Protein AF-A0A2V7CGG5-F1 (afdb_monomer_lite)

Structure (mmCIF, N/CA/C/O backbone):
data_AF-A0A2V7CGG5-F1
#
_entry.id   AF-A0A2V7CGG5-F1
#
loop_
_atom_site.group_PDB
_atom_site.id
_atom_site.type_symbol
_atom_site.label_atom_id
_atom_site.label_alt_id
_atom_site.label_comp_id
_atom_site.label_asym_id
_atom_site.label_entity_id
_atom_site.label_seq_id
_atom_site.pdbx_PDB_ins_code
_atom_site.Cartn_x
_atom_site.Cartn_y
_atom_site.Cartn_z
_atom_site.occupancy
_atom_site.B_iso_or_equiv
_atom_site.auth_seq_id
_atom_site.auth_comp_id
_atom_site.auth_asym_id
_atom_site.auth_atom_id
_atom_site.pdbx_PDB_model_num
ATOM 1 N N . MET A 1 1 ? 24.522 -9.410 -20.144 1.00 70.56 1 MET A N 1
ATOM 2 C CA . MET A 1 1 ? 23.413 -8.502 -19.771 1.00 70.56 1 MET A CA 1
ATOM 3 C C . MET A 1 1 ? 23.628 -7.159 -20.451 1.00 70.56 1 MET A C 1
ATOM 5 O O . MET A 1 1 ? 24.770 -6.731 -20.557 1.00 70.56 1 MET A O 1
ATOM 9 N N . ILE A 1 2 ? 22.557 -6.526 -20.934 1.00 77.50 2 ILE A N 1
ATOM 10 C CA . ILE A 1 2 ? 22.602 -5.184 -21.532 1.00 77.50 2 ILE A CA 1
ATOM 11 C C . ILE A 1 2 ? 21.934 -4.221 -20.550 1.00 77.50 2 ILE A C 1
ATOM 13 O O . ILE A 1 2 ? 20.837 -4.507 -20.074 1.00 77.50 2 ILE A O 1
ATOM 17 N N . GLY A 1 3 ? 22.589 -3.108 -20.237 1.00 77.69 3 GLY A N 1
ATOM 18 C CA . GLY A 1 3 ? 22.060 -2.072 -19.349 1.00 77.69 3 GLY A CA 1
ATOM 19 C C . GLY A 1 3 ? 22.474 -0.680 -19.811 1.00 77.69 3 GLY A C 1
ATOM 20 O O . GLY A 1 3 ? 23.261 -0.542 -20.746 1.00 77.69 3 GLY A O 1
ATOM 21 N N . THR A 1 4 ? 21.957 0.365 -19.166 1.00 78.69 4 THR A N 1
ATOM 22 C CA . THR A 1 4 ? 22.421 1.740 -19.405 1.00 78.69 4 THR A CA 1
ATOM 23 C C . THR A 1 4 ? 23.330 2.215 -18.283 1.00 78.69 4 THR A C 1
ATOM 25 O O . THR A 1 4 ? 23.209 1.745 -17.151 1.00 78.69 4 THR A O 1
ATOM 28 N N . THR A 1 5 ? 24.251 3.135 -18.581 1.00 76.81 5 THR A N 1
ATOM 29 C CA . THR A 1 5 ? 25.283 3.596 -17.628 1.00 76.81 5 THR A CA 1
ATOM 30 C C . THR A 1 5 ? 24.715 4.068 -16.287 1.00 76.81 5 THR A C 1
ATOM 32 O O . THR A 1 5 ? 25.314 3.809 -15.249 1.00 76.81 5 THR A O 1
ATOM 35 N N . VAL A 1 6 ? 23.523 4.670 -16.286 1.00 75.88 6 VAL A N 1
ATOM 36 C CA . VAL A 1 6 ? 22.827 5.133 -15.071 1.00 75.88 6 VAL A CA 1
ATOM 37 C C . VAL A 1 6 ? 22.435 3.984 -14.137 1.00 75.88 6 VAL A C 1
ATOM 39 O O . VAL A 1 6 ? 22.479 4.140 -12.921 1.00 75.88 6 VAL A O 1
ATOM 42 N N . PHE A 1 7 ? 22.090 2.814 -14.677 1.00 75.19 7 PHE A N 1
ATOM 43 C CA . PHE A 1 7 ? 21.602 1.675 -13.892 1.00 75.19 7 PHE A CA 1
ATOM 44 C C . PHE A 1 7 ? 22.654 0.580 -13.692 1.00 75.19 7 PHE A C 1
ATOM 46 O O . PHE A 1 7 ? 22.322 -0.515 -13.243 1.00 75.19 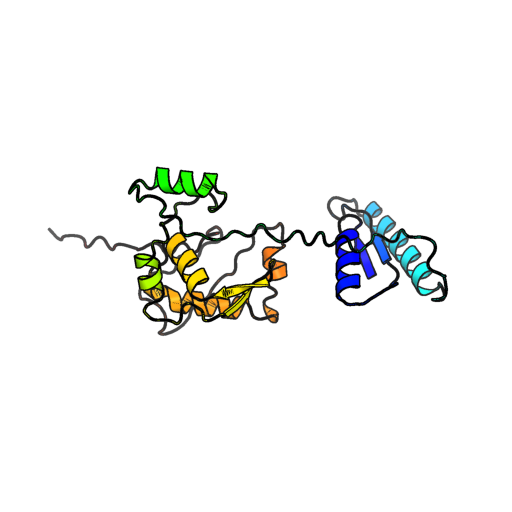7 PHE A O 1
ATOM 53 N N . GLN A 1 8 ? 23.928 0.854 -13.992 1.00 78.75 8 GLN A N 1
ATOM 54 C CA . GLN A 1 8 ? 24.998 -0.139 -13.880 1.00 78.75 8 GLN A CA 1
ATOM 55 C C . GLN A 1 8 ? 25.134 -0.704 -12.460 1.00 78.75 8 GLN A C 1
ATOM 57 O O . GLN A 1 8 ? 25.236 -1.916 -12.291 1.00 78.75 8 GLN A O 1
ATOM 62 N N . GLY A 1 9 ? 25.111 0.161 -11.440 1.00 72.56 9 GLY A N 1
ATOM 63 C CA . GLY A 1 9 ? 25.235 -0.265 -10.042 1.00 72.56 9 GLY A CA 1
ATOM 64 C C . GLY A 1 9 ? 24.094 -1.190 -9.614 1.00 72.56 9 GLY A C 1
ATOM 65 O O . GLY A 1 9 ? 24.338 -2.234 -9.014 1.00 72.56 9 GLY A O 1
ATOM 66 N N . LEU A 1 10 ? 22.860 -0.854 -10.006 1.00 75.19 10 LEU A N 1
ATOM 67 C CA . LEU A 1 10 ? 21.681 -1.679 -9.741 1.00 75.19 10 LEU A CA 1
ATOM 68 C C . LEU A 1 10 ? 21.770 -3.025 -10.471 1.00 75.19 10 LEU A C 1
ATOM 70 O O . LEU A 1 10 ? 21.563 -4.066 -9.861 1.00 75.19 10 LEU A O 1
ATOM 74 N N . ALA A 1 11 ? 22.149 -3.011 -11.751 1.00 71.94 11 ALA A N 1
ATOM 75 C CA . ALA A 1 11 ? 22.325 -4.214 -12.558 1.00 71.94 11 ALA A CA 1
ATOM 76 C C . ALA A 1 11 ? 23.333 -5.197 -11.940 1.00 71.94 11 ALA A C 1
ATOM 78 O O . ALA A 1 11 ? 23.056 -6.391 -11.853 1.00 71.94 11 ALA A O 1
ATOM 79 N N . VAL A 1 12 ? 24.485 -4.699 -11.478 1.00 75.75 12 VAL A N 1
ATOM 80 C CA . VAL A 1 12 ? 25.503 -5.524 -10.807 1.00 75.75 12 VAL A CA 1
ATOM 81 C C . VAL A 1 12 ? 24.982 -6.062 -9.472 1.00 75.75 12 VAL A C 1
ATOM 83 O O . VAL A 1 12 ? 25.200 -7.234 -9.165 1.00 75.75 12 VAL A O 1
ATOM 86 N N . SER A 1 13 ? 24.266 -5.241 -8.698 1.00 74.94 13 SER A N 1
ATOM 87 C CA . SER A 1 13 ? 23.707 -5.662 -7.408 1.00 74.94 13 SER A CA 1
ATOM 88 C C . SER A 1 13 ? 22.636 -6.746 -7.559 1.00 74.94 13 SER A C 1
ATOM 90 O O . SER A 1 13 ? 22.641 -7.710 -6.795 1.00 74.94 13 SER A O 1
ATOM 92 N N . GLU A 1 14 ? 21.743 -6.618 -8.543 1.00 73.94 14 GLU A N 1
ATOM 93 C CA . GLU A 1 14 ? 20.696 -7.607 -8.839 1.00 73.94 14 GLU A CA 1
ATOM 94 C C . GLU A 1 14 ? 21.295 -8.934 -9.318 1.00 73.94 14 GLU A C 1
ATOM 96 O O . GLU A 1 14 ? 20.927 -10.000 -8.827 1.00 73.94 14 GLU A O 1
ATOM 101 N N . LEU A 1 15 ? 22.286 -8.890 -10.218 1.00 74.06 15 LEU A N 1
ATOM 102 C CA . LEU A 1 15 ? 23.002 -10.096 -10.649 1.00 74.06 15 LEU A CA 1
ATOM 103 C C . LEU A 1 15 ? 23.670 -10.812 -9.466 1.00 74.06 15 LEU A C 1
ATOM 105 O O . LEU A 1 15 ? 23.582 -12.037 -9.365 1.00 74.06 15 LEU A O 1
ATOM 109 N N . GLY A 1 16 ? 24.275 -10.053 -8.546 1.00 73.88 16 GLY A N 1
ATOM 110 C CA . GLY A 1 16 ? 24.841 -10.590 -7.309 1.00 73.88 16 GLY A CA 1
ATOM 111 C C . GLY A 1 16 ? 23.791 -11.245 -6.407 1.00 73.88 16 GLY A C 1
ATOM 112 O O . GLY A 1 16 ? 24.021 -12.347 -5.911 1.00 73.88 16 GLY A O 1
ATOM 113 N N . ALA A 1 17 ? 22.621 -10.620 -6.242 1.00 68.50 17 ALA A N 1
ATOM 114 C CA . ALA A 1 17 ? 21.514 -11.171 -5.456 1.00 68.50 17 ALA A CA 1
ATOM 115 C C . ALA A 1 17 ? 20.943 -12.470 -6.057 1.00 68.50 17 ALA A C 1
ATOM 117 O O . ALA A 1 17 ? 20.540 -13.367 -5.318 1.00 68.50 17 ALA A O 1
ATOM 118 N N . LEU A 1 18 ? 20.965 -12.598 -7.387 1.00 74.69 18 LEU A N 1
ATOM 119 C CA . LEU A 1 18 ? 20.546 -13.800 -8.116 1.00 74.69 18 LEU A CA 1
ATOM 120 C C . LEU A 1 18 ? 21.648 -14.872 -8.226 1.00 74.69 18 LEU A C 1
ATOM 122 O O . LEU A 1 18 ? 21.430 -15.910 -8.851 1.00 74.69 18 LEU A O 1
ATOM 126 N N . GLY A 1 19 ? 22.831 -14.641 -7.646 1.00 73.44 19 GLY A N 1
ATOM 127 C CA . GLY A 1 19 ? 23.965 -15.571 -7.703 1.00 73.44 19 GLY A CA 1
ATOM 128 C C . GLY A 1 19 ? 24.630 -15.674 -9.082 1.00 73.44 19 GLY A C 1
ATOM 129 O O . GLY A 1 19 ? 25.418 -16.590 -9.319 1.00 73.44 19 GLY A O 1
ATOM 130 N N . ILE A 1 20 ? 24.336 -14.749 -9.999 1.00 74.31 20 ILE A N 1
ATOM 131 C CA . ILE A 1 20 ? 24.913 -14.707 -11.344 1.00 74.31 20 ILE A CA 1
ATOM 132 C C . ILE A 1 20 ? 26.212 -13.898 -11.284 1.00 74.31 20 ILE A C 1
ATOM 134 O O . ILE A 1 20 ? 26.207 -12.669 -11.311 1.00 74.31 20 ILE A O 1
ATOM 138 N N . ILE A 1 21 ? 27.347 -14.595 -11.219 1.00 68.81 21 ILE A N 1
ATOM 139 C CA . ILE A 1 21 ? 28.677 -13.980 -11.131 1.00 68.81 21 ILE A CA 1
ATOM 140 C C . ILE A 1 21 ? 29.375 -14.070 -12.492 1.00 68.81 21 ILE A C 1
ATOM 142 O O . ILE A 1 21 ? 29.432 -15.135 -13.101 1.00 68.81 21 ILE A O 1
ATOM 146 N N . GLY A 1 22 ? 29.930 -12.951 -12.968 1.00 68.50 22 GLY A N 1
ATOM 147 C CA . GLY A 1 22 ? 30.809 -12.929 -14.145 1.00 68.50 22 GLY A CA 1
ATOM 148 C C . GLY A 1 22 ? 30.109 -12.891 -15.508 1.00 68.50 22 GLY A C 1
ATOM 149 O O . GLY A 1 22 ? 30.768 -13.069 -16.530 1.00 68.50 22 GLY A O 1
ATOM 150 N N . LEU A 1 23 ? 28.797 -12.637 -15.557 1.00 74.94 23 LEU A N 1
ATOM 151 C CA . LEU A 1 23 ? 28.094 -12.428 -16.824 1.00 74.94 23 LEU A CA 1
ATOM 152 C C . LEU A 1 23 ? 28.623 -11.152 -17.517 1.00 74.94 23 LEU A C 1
ATOM 154 O O . LEU A 1 23 ? 28.576 -10.085 -16.902 1.00 74.94 23 LEU A O 1
ATOM 158 N N . PRO A 1 24 ? 29.062 -11.208 -18.791 1.00 76.06 24 PRO A N 1
ATOM 159 C CA . PRO A 1 24 ? 29.511 -10.019 -19.511 1.00 76.06 24 PRO A CA 1
ATOM 160 C C . PRO A 1 24 ? 28.434 -8.924 -19.552 1.00 76.06 24 PRO A C 1
ATOM 162 O O . PRO A 1 24 ? 27.266 -9.187 -19.876 1.00 76.06 24 PRO A O 1
ATOM 165 N N . LEU A 1 25 ? 28.831 -7.693 -19.228 1.00 75.88 25 LEU A N 1
ATOM 166 C CA . LEU A 1 25 ? 27.969 -6.511 -19.197 1.00 75.88 25 LEU A CA 1
ATOM 167 C C . LEU A 1 25 ? 28.261 -5.611 -20.400 1.00 75.88 25 LEU A C 1
ATOM 169 O O . LEU A 1 25 ? 29.398 -5.194 -20.608 1.00 75.88 25 LEU A O 1
ATOM 173 N N . VAL A 1 26 ? 27.223 -5.294 -21.171 1.00 82.44 26 VAL A N 1
ATOM 174 C CA . VAL A 1 26 ? 27.270 -4.294 -22.245 1.00 82.44 26 VAL A CA 1
ATOM 175 C C . VAL A 1 26 ? 26.50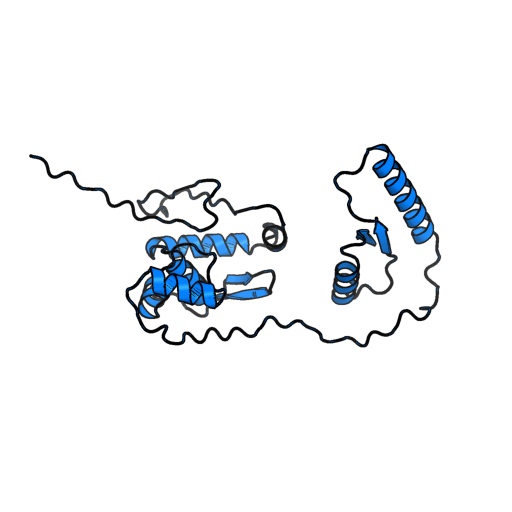3 -3.068 -21.767 1.00 82.44 26 VAL A C 1
ATOM 177 O O . VAL A 1 26 ? 25.309 -3.159 -21.474 1.00 82.44 26 VAL A O 1
ATOM 180 N N . MET A 1 27 ? 27.192 -1.931 -21.673 1.00 80.06 27 MET A N 1
ATOM 181 C CA . MET A 1 27 ? 26.633 -0.691 -21.138 1.00 80.06 27 MET A CA 1
ATOM 182 C C . MET A 1 27 ? 26.406 0.323 -22.254 1.00 80.06 27 MET A C 1
ATOM 184 O O . MET A 1 27 ? 27.346 0.741 -22.927 1.00 80.06 27 MET A O 1
ATOM 188 N N . ILE A 1 28 ? 25.156 0.743 -22.424 1.00 83.50 28 ILE A N 1
ATOM 189 C CA . ILE A 1 28 ? 24.777 1.804 -23.355 1.00 83.50 28 ILE A CA 1
ATOM 190 C C . ILE A 1 28 ? 24.748 3.131 -22.595 1.00 83.50 28 ILE A C 1
ATOM 192 O O . ILE A 1 28 ? 24.122 3.258 -21.544 1.00 83.50 28 ILE A O 1
ATOM 196 N N . GLU A 1 29 ? 25.440 4.135 -23.113 1.00 77.88 29 GLU A N 1
ATOM 197 C CA . GLU A 1 29 ? 25.489 5.455 -22.490 1.00 77.88 29 GLU A CA 1
ATOM 198 C C . GLU A 1 29 ? 24.112 6.153 -22.521 1.00 77.88 29 GLU A C 1
ATOM 200 O O . GLU A 1 29 ? 23.425 6.163 -23.544 1.00 77.88 29 GLU A O 1
ATOM 205 N N . HIS A 1 30 ? 23.712 6.710 -21.374 1.00 73.56 30 HIS A N 1
ATOM 206 C CA . HIS A 1 30 ? 22.502 7.518 -21.177 1.00 73.56 30 HIS A CA 1
ATOM 207 C C . HIS A 1 30 ? 22.759 9.003 -21.534 1.00 73.56 30 HIS A C 1
ATOM 209 O O . HIS A 1 30 ? 23.896 9.445 -21.378 1.00 73.56 30 HIS A O 1
ATOM 215 N N . PRO A 1 31 ? 21.748 9.811 -21.926 1.00 71.19 31 PRO A N 1
ATOM 216 C CA . PRO A 1 31 ? 20.332 9.492 -22.120 1.00 71.19 31 PRO A CA 1
ATOM 217 C C . PRO A 1 31 ? 20.027 8.774 -23.429 1.00 71.19 31 PRO A C 1
ATOM 219 O O . PRO A 1 31 ? 20.630 9.023 -24.464 1.00 71.19 31 PRO A O 1
ATOM 222 N N . LEU A 1 32 ? 19.041 7.876 -23.373 1.00 67.69 32 LEU A N 1
ATOM 223 C CA . LEU A 1 32 ? 18.495 7.227 -24.570 1.00 67.69 32 LEU A CA 1
ATOM 224 C C . LEU A 1 32 ? 17.401 8.076 -25.240 1.00 67.69 32 LEU A C 1
ATOM 226 O O . LEU A 1 32 ? 17.124 7.901 -26.423 1.00 67.69 32 LEU A O 1
ATOM 230 N N . GLY A 1 33 ? 16.771 8.980 -24.484 1.00 67.88 33 GLY A N 1
ATOM 231 C CA . GLY A 1 33 ? 15.750 9.905 -24.975 1.00 67.88 33 GLY A CA 1
ATOM 232 C C . GLY A 1 33 ? 16.346 11.242 -25.419 1.00 67.88 33 GLY A C 1
ATOM 233 O O . GLY A 1 33 ? 17.336 11.697 -24.854 1.00 67.88 33 GLY A O 1
ATOM 234 N N . GLY A 1 34 ? 15.730 11.880 -26.418 1.00 72.19 34 GLY A N 1
ATOM 235 C CA . GLY A 1 34 ? 16.138 13.204 -26.919 1.00 72.19 34 GLY A CA 1
ATOM 236 C C . GLY A 1 34 ? 17.294 13.200 -27.930 1.00 72.19 34 GLY A C 1
ATOM 237 O O . GLY A 1 34 ? 17.687 14.258 -28.413 1.00 72.19 34 GLY A O 1
ATOM 238 N N . GLU A 1 35 ? 17.819 12.026 -28.282 1.00 77.00 35 GLU A N 1
ATOM 239 C CA . GLU A 1 35 ? 18.884 11.857 -29.275 1.00 77.00 35 GLU A CA 1
ATOM 240 C C . GLU A 1 35 ? 18.352 11.880 -30.717 1.00 77.00 35 GLU A C 1
ATOM 242 O O . GLU A 1 35 ? 17.239 11.436 -31.010 1.00 77.00 35 GLU A O 1
ATOM 247 N N . ARG A 1 36 ? 19.174 12.371 -31.652 1.00 81.44 36 ARG A N 1
ATOM 248 C CA . ARG A 1 36 ? 18.843 12.345 -33.089 1.00 81.44 36 ARG A CA 1
ATOM 249 C C . ARG A 1 36 ? 19.000 10.925 -33.640 1.00 81.44 36 ARG A C 1
ATOM 251 O O . ARG A 1 36 ? 19.845 10.163 -33.171 1.00 81.44 36 ARG A O 1
ATOM 258 N N . SER A 1 37 ? 18.246 10.586 -34.686 1.00 76.44 37 SER A N 1
ATOM 259 C CA . SER A 1 37 ? 18.242 9.252 -35.316 1.00 76.44 37 SER A CA 1
ATOM 260 C C . SER A 1 37 ? 19.641 8.734 -35.686 1.00 76.44 37 SER A C 1
ATOM 262 O O . SER A 1 37 ? 19.947 7.563 -35.464 1.00 76.44 37 SER A O 1
ATOM 264 N N . GLU A 1 38 ? 20.527 9.603 -36.175 1.00 81.44 38 GLU A N 1
ATOM 265 C CA . GLU A 1 38 ? 21.926 9.261 -36.471 1.00 81.44 38 GLU A CA 1
ATOM 266 C C . GLU A 1 38 ? 22.735 8.901 -35.214 1.00 81.44 38 GLU A C 1
ATOM 268 O O . GLU A 1 38 ? 23.526 7.952 -35.228 1.00 81.44 38 GLU A O 1
ATOM 273 N N . GLY A 1 39 ? 22.510 9.625 -34.112 1.00 79.56 39 GLY A N 1
ATOM 274 C CA . GLY A 1 39 ? 23.124 9.364 -32.810 1.00 79.56 39 GLY A CA 1
ATOM 275 C C . GLY A 1 39 ? 22.681 8.019 -32.239 1.00 79.56 39 GLY A C 1
ATOM 276 O O . GLY A 1 39 ? 23.523 7.229 -31.805 1.00 79.56 39 GLY A O 1
ATOM 277 N N . ILE A 1 40 ? 21.385 7.711 -32.352 1.00 80.06 40 ILE A N 1
ATOM 278 C CA . ILE A 1 40 ? 20.807 6.413 -31.973 1.00 80.06 40 ILE A CA 1
ATOM 279 C C . ILE A 1 40 ? 21.440 5.286 -32.799 1.00 80.06 40 ILE A C 1
ATOM 281 O O . ILE A 1 40 ? 21.924 4.305 -32.234 1.00 80.06 40 ILE A O 1
ATOM 285 N N . ALA A 1 41 ? 21.509 5.437 -34.125 1.00 81.19 41 ALA A N 1
ATOM 286 C CA . ALA A 1 41 ? 22.073 4.418 -35.010 1.00 81.19 41 ALA A CA 1
ATOM 287 C C . ALA A 1 41 ? 23.565 4.156 -34.737 1.00 81.19 41 ALA A C 1
ATOM 289 O O . ALA A 1 41 ? 24.018 3.010 -34.788 1.00 81.19 41 ALA A O 1
ATOM 290 N N . ARG A 1 42 ? 24.339 5.201 -34.419 1.00 82.12 42 ARG A N 1
ATOM 291 C CA . ARG A 1 42 ? 25.751 5.072 -34.031 1.00 82.12 42 ARG A CA 1
ATOM 292 C C . ARG A 1 42 ? 25.909 4.313 -32.712 1.00 82.12 42 ARG A C 1
ATOM 294 O O . ARG A 1 42 ? 26.703 3.377 -32.658 1.00 82.12 42 ARG A O 1
ATOM 301 N N . ARG A 1 43 ? 25.140 4.680 -31.682 1.00 80.50 43 ARG A N 1
ATOM 302 C CA . ARG A 1 43 ? 25.160 4.001 -30.373 1.00 80.50 43 ARG A CA 1
ATOM 303 C C . ARG A 1 43 ? 24.731 2.534 -30.499 1.00 80.50 43 ARG A C 1
ATOM 305 O O . ARG A 1 43 ? 25.369 1.665 -29.914 1.00 80.50 43 ARG A O 1
ATOM 312 N N . ALA A 1 44 ? 23.716 2.247 -31.316 1.00 81.75 44 ALA A N 1
ATOM 313 C CA . ALA A 1 44 ? 23.271 0.882 -31.592 1.00 81.75 44 ALA A CA 1
ATOM 314 C C . ALA A 1 44 ? 24.377 0.035 -32.243 1.00 81.75 44 ALA A C 1
ATOM 316 O O . ALA A 1 44 ? 24.646 -1.070 -31.778 1.00 81.75 44 ALA A O 1
ATOM 317 N N . ARG A 1 45 ? 25.073 0.566 -33.261 1.00 84.44 45 ARG A N 1
ATOM 318 C CA . ARG A 1 45 ? 26.224 -0.121 -33.880 1.00 84.44 45 ARG A CA 1
ATOM 319 C C . ARG A 1 45 ? 27.330 -0.410 -32.865 1.00 84.44 45 ARG A C 1
ATOM 321 O O . ARG A 1 45 ? 27.792 -1.540 -32.779 1.00 84.44 45 ARG A O 1
ATOM 328 N N . GLN A 1 46 ? 27.680 0.572 -32.036 1.00 84.19 46 GLN A N 1
ATOM 329 C CA . GLN A 1 46 ? 28.688 0.397 -30.987 1.00 84.19 46 GLN A CA 1
ATOM 330 C C . GLN A 1 46 ? 28.291 -0.682 -29.964 1.00 84.19 46 GLN A C 1
ATOM 332 O O . GLN A 1 46 ? 29.134 -1.485 -29.564 1.00 84.19 46 GLN A O 1
ATOM 337 N N . ALA A 1 47 ? 27.017 -0.737 -29.562 1.00 82.00 47 ALA A N 1
ATOM 338 C CA . ALA A 1 47 ? 26.512 -1.768 -28.656 1.00 82.00 47 ALA A CA 1
ATOM 339 C C . ALA A 1 47 ? 26.565 -3.170 -29.292 1.00 82.00 47 ALA A C 1
ATOM 341 O O . ALA A 1 47 ? 26.928 -4.135 -28.620 1.00 82.00 47 ALA A O 1
ATOM 342 N N . VAL A 1 48 ? 26.263 -3.285 -30.590 1.00 84.94 48 VAL A N 1
ATOM 343 C CA . VAL A 1 48 ? 26.378 -4.544 -31.350 1.00 84.94 48 VAL A CA 1
ATOM 344 C C . VAL A 1 48 ? 27.833 -5.007 -31.447 1.00 84.94 48 VAL A C 1
ATOM 346 O O . VAL A 1 48 ? 28.109 -6.189 -31.234 1.00 84.94 48 VAL A O 1
ATOM 349 N N . ASP A 1 49 ? 28.778 -4.098 -31.688 1.00 84.69 49 ASP A N 1
ATOM 350 C CA . ASP A 1 49 ? 30.207 -4.434 -31.722 1.00 84.69 49 ASP A CA 1
ATOM 351 C C . ASP A 1 49 ? 30.705 -4.918 -30.352 1.00 84.69 49 ASP A C 1
ATOM 353 O O . ASP A 1 49 ? 31.448 -5.899 -30.258 1.00 84.69 49 ASP A O 1
ATOM 357 N N . GLN A 1 50 ? 30.274 -4.258 -29.272 1.00 79.94 50 GLN A N 1
ATOM 358 C CA . GLN A 1 50 ? 30.584 -4.672 -27.901 1.00 79.94 50 GLN A CA 1
ATOM 359 C C . GLN A 1 50 ? 29.986 -6.042 -27.570 1.00 79.94 50 GLN A C 1
ATOM 361 O O . GLN A 1 50 ? 30.677 -6.880 -26.991 1.00 79.94 50 GLN A O 1
ATOM 366 N N . LEU A 1 51 ? 28.740 -6.297 -27.977 1.00 82.38 51 LEU A N 1
ATOM 367 C CA . LEU A 1 51 ? 28.084 -7.590 -27.794 1.00 82.38 51 LEU A CA 1
ATOM 368 C C . LEU A 1 51 ? 28.818 -8.696 -28.558 1.00 82.38 51 LEU A C 1
ATOM 370 O O . LEU A 1 51 ? 29.094 -9.751 -27.996 1.00 82.38 51 LEU A O 1
ATOM 374 N N . THR A 1 52 ? 29.192 -8.436 -29.809 1.00 83.50 52 THR A N 1
ATOM 375 C CA . THR A 1 52 ? 29.931 -9.389 -30.650 1.00 83.50 52 THR A CA 1
ATOM 376 C C . THR A 1 52 ? 31.282 -9.737 -30.025 1.00 83.50 52 THR A C 1
ATOM 378 O O . THR A 1 52 ? 31.657 -10.906 -29.965 1.00 83.50 52 THR A O 1
ATOM 381 N N . LYS A 1 53 ? 31.999 -8.745 -29.480 1.00 80.31 53 LYS A N 1
ATOM 382 C CA . LYS A 1 53 ? 33.242 -8.981 -28.727 1.00 80.31 53 LYS A CA 1
ATOM 383 C C . LYS A 1 53 ? 33.002 -9.799 -27.458 1.00 80.31 53 LYS A C 1
ATOM 385 O O . LYS A 1 53 ? 33.745 -10.742 -27.200 1.00 80.31 53 LYS A O 1
ATOM 390 N N . ALA A 1 54 ? 31.966 -9.470 -26.688 1.00 78.44 54 ALA A N 1
ATOM 391 C CA . ALA A 1 54 ? 31.644 -10.165 -25.444 1.00 78.44 54 ALA A CA 1
ATOM 392 C C . ALA A 1 54 ? 31.246 -11.634 -25.675 1.00 78.44 54 ALA A C 1
ATOM 394 O O . ALA A 1 54 ? 31.651 -12.496 -24.903 1.00 78.44 54 ALA A O 1
ATOM 395 N N . LEU A 1 55 ? 30.504 -11.925 -26.749 1.00 78.19 55 LEU A N 1
ATOM 396 C CA . LEU A 1 55 ? 30.096 -13.286 -27.119 1.00 78.19 55 LEU A CA 1
ATOM 397 C C . LEU A 1 55 ? 31.264 -14.145 -27.623 1.00 78.19 55 LEU A C 1
ATOM 399 O O . LEU A 1 55 ? 31.267 -15.353 -27.412 1.00 78.19 55 LEU A O 1
ATOM 403 N N . ASN A 1 56 ? 32.255 -13.524 -28.267 1.00 79.50 56 ASN A N 1
ATOM 404 C CA . ASN A 1 56 ? 33.393 -14.221 -28.873 1.00 79.50 56 ASN A CA 1
ATOM 405 C C . ASN A 1 56 ? 34.625 -14.313 -27.958 1.00 79.50 56 ASN A C 1
ATOM 407 O O . ASN A 1 56 ? 35.644 -14.873 -28.359 1.00 79.50 56 ASN A O 1
ATOM 411 N N . THR A 1 57 ? 34.564 -13.761 -26.744 1.00 67.44 57 THR A N 1
ATOM 412 C CA . THR A 1 57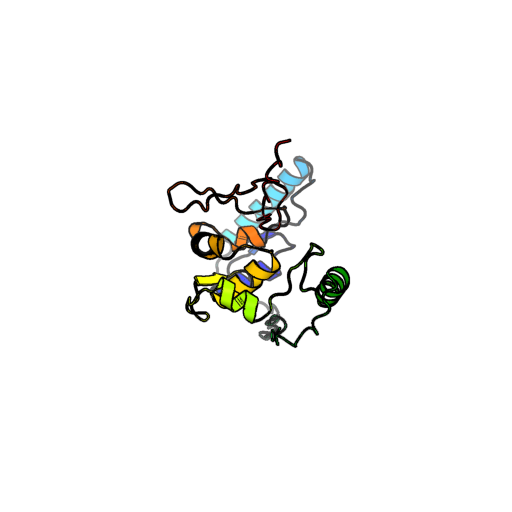 ? 35.662 -13.866 -25.776 1.00 67.44 57 THR A CA 1
ATOM 413 C C . THR A 1 57 ? 35.494 -15.166 -24.981 1.00 67.44 57 THR A C 1
ATOM 415 O O . THR A 1 57 ? 34.483 -15.308 -24.291 1.00 67.44 57 THR A O 1
ATOM 418 N N . PRO A 1 58 ? 36.436 -16.130 -25.047 1.00 55.03 58 PRO A N 1
ATOM 419 C CA . PRO A 1 58 ? 36.325 -17.369 -24.285 1.00 55.03 58 PRO A CA 1
ATOM 420 C C . PRO A 1 58 ? 36.281 -17.062 -22.784 1.00 55.03 58 PRO A C 1
ATOM 422 O O . PRO A 1 58 ? 37.089 -16.290 -22.264 1.00 55.03 58 PRO A O 1
ATOM 425 N N . THR A 1 59 ? 35.311 -17.661 -22.093 1.00 54.62 59 THR A N 1
ATOM 426 C CA . THR A 1 59 ? 35.076 -17.531 -20.650 1.00 54.62 59 THR A CA 1
ATOM 427 C C . THR A 1 59 ? 36.225 -18.182 -19.873 1.00 54.62 59 THR A C 1
ATOM 429 O O . THR A 1 59 ? 36.134 -19.319 -19.424 1.00 54.62 59 THR A O 1
ATOM 432 N N . GLY A 1 60 ? 37.350 -17.479 -19.780 1.00 47.72 60 GLY A N 1
ATOM 433 C CA . GLY A 1 60 ? 38.574 -17.967 -19.143 1.00 47.72 60 GLY A CA 1
ATOM 434 C C . GLY A 1 60 ? 39.548 -16.860 -18.746 1.00 47.72 60 GLY A C 1
ATOM 435 O O . GLY A 1 60 ? 40.719 -17.139 -18.515 1.00 47.72 60 GLY A O 1
ATOM 436 N N . ALA A 1 61 ? 39.092 -15.607 -18.673 1.00 35.97 61 ALA A N 1
ATOM 437 C CA . ALA A 1 61 ? 39.896 -14.521 -18.133 1.00 35.97 61 ALA A CA 1
ATOM 438 C C . ALA A 1 61 ? 39.728 -14.481 -16.610 1.00 35.97 61 ALA A C 1
ATOM 440 O O . ALA A 1 61 ? 38.642 -14.224 -16.087 1.00 35.97 61 ALA A O 1
ATOM 441 N N . THR A 1 62 ? 40.826 -14.773 -15.922 1.00 35.22 62 THR A N 1
ATOM 442 C CA . THR A 1 62 ? 41.064 -14.544 -14.497 1.00 35.22 62 THR A CA 1
ATOM 443 C C . THR A 1 62 ? 40.473 -13.197 -14.060 1.00 35.22 62 THR A C 1
ATOM 445 O O . THR A 1 62 ? 40.612 -12.222 -14.804 1.00 35.22 62 THR A O 1
ATOM 448 N N . PRO A 1 63 ? 39.841 -13.097 -12.873 1.00 37.94 63 PRO A N 1
ATOM 449 C CA . PRO A 1 63 ? 39.348 -11.824 -12.370 1.00 37.94 63 PRO A CA 1
ATOM 450 C C . PRO A 1 63 ? 40.544 -10.900 -12.121 1.00 37.94 63 PRO A C 1
ATOM 452 O O . PRO A 1 63 ? 41.219 -10.996 -11.099 1.00 37.94 63 PRO A O 1
ATOM 455 N N . GLY A 1 64 ? 40.842 -10.036 -13.090 1.00 33.22 64 GLY A N 1
ATOM 456 C CA . GLY A 1 64 ? 41.738 -8.908 -12.902 1.00 33.22 64 GLY A CA 1
ATOM 457 C C . GLY A 1 64 ? 41.073 -7.951 -11.929 1.00 33.22 64 GLY A C 1
ATOM 458 O O . GLY A 1 64 ? 39.963 -7.511 -12.200 1.00 33.22 64 GLY A O 1
ATOM 459 N N . GLU A 1 65 ? 41.736 -7.735 -10.795 1.00 34.31 65 GLU A N 1
ATOM 460 C CA . GLU A 1 65 ? 41.519 -6.751 -9.726 1.00 34.31 65 GLU A CA 1
ATOM 461 C C . GLU A 1 65 ? 40.428 -5.694 -9.987 1.00 34.31 65 GLU A C 1
ATOM 463 O O . GLU A 1 65 ? 40.683 -4.501 -10.118 1.00 34.31 65 GLU A O 1
ATOM 468 N N . ILE A 1 66 ? 39.170 -6.126 -9.999 1.00 38.59 66 ILE A N 1
ATOM 469 C CA . ILE A 1 66 ? 38.030 -5.266 -9.712 1.00 38.59 66 ILE A CA 1
ATOM 470 C C . ILE A 1 66 ? 37.899 -5.383 -8.209 1.00 38.59 66 ILE A C 1
ATOM 472 O O . ILE A 1 66 ? 37.643 -6.479 -7.705 1.00 38.59 66 ILE A O 1
ATOM 476 N N . GLY A 1 67 ? 38.224 -4.292 -7.514 1.00 31.05 67 GLY A N 1
ATOM 477 C CA . GLY A 1 67 ? 38.357 -4.251 -6.068 1.00 31.05 67 GLY A CA 1
ATOM 478 C C . GLY A 1 67 ? 37.305 -5.116 -5.393 1.00 31.05 67 GLY A C 1
ATOM 479 O O . GLY A 1 67 ? 36.112 -5.000 -5.683 1.00 31.05 67 GLY A O 1
ATOM 480 N N . ARG A 1 68 ? 37.759 -5.989 -4.489 1.00 29.05 68 ARG A N 1
ATOM 481 C CA . ARG A 1 68 ? 36.899 -6.498 -3.429 1.00 29.05 68 ARG A CA 1
ATOM 482 C C . ARG A 1 68 ? 36.385 -5.269 -2.688 1.00 29.05 68 ARG A C 1
ATOM 484 O O . ARG A 1 68 ? 36.996 -4.807 -1.731 1.00 29.05 68 ARG A O 1
ATOM 491 N N . ALA A 1 69 ? 35.274 -4.717 -3.153 1.00 31.09 69 ALA A N 1
ATOM 492 C CA . ALA A 1 69 ? 34.333 -4.141 -2.237 1.00 31.09 69 ALA A CA 1
ATOM 493 C C . ALA A 1 69 ? 33.929 -5.337 -1.381 1.00 31.09 69 ALA A C 1
ATOM 495 O O . ALA A 1 69 ? 33.191 -6.218 -1.829 1.00 31.09 69 ALA A O 1
ATOM 496 N N . GLU A 1 70 ? 34.502 -5.400 -0.175 1.00 25.59 70 GLU A N 1
ATOM 497 C CA . GLU A 1 70 ? 33.836 -6.021 0.965 1.00 25.59 70 GLU A CA 1
ATOM 498 C C . GLU A 1 70 ? 32.335 -5.799 0.779 1.00 25.59 70 GLU A C 1
ATOM 500 O O . GLU A 1 70 ? 31.970 -4.683 0.384 1.00 25.59 70 GLU A O 1
ATOM 505 N N . PRO A 1 71 ? 31.470 -6.807 0.984 1.00 32.88 71 PRO A N 1
ATOM 506 C CA . PRO A 1 71 ? 30.039 -6.594 0.942 1.00 32.88 71 PRO A CA 1
ATOM 507 C C . PRO A 1 71 ? 29.740 -5.581 2.037 1.00 32.88 71 PRO A C 1
ATOM 509 O O . PRO A 1 71 ? 29.519 -5.923 3.199 1.00 32.88 71 PRO A O 1
ATOM 512 N N . GLY A 1 72 ? 29.789 -4.307 1.656 1.00 30.91 72 GLY A N 1
ATOM 513 C CA . GLY A 1 72 ? 29.289 -3.201 2.405 1.00 30.91 72 GLY A CA 1
ATOM 514 C C . GLY A 1 72 ? 27.839 -3.558 2.515 1.00 30.91 72 GLY A C 1
ATOM 515 O O . GLY A 1 72 ? 27.060 -3.360 1.585 1.00 30.91 72 GLY A O 1
ATOM 516 N N . ARG A 1 73 ? 27.493 -4.158 3.650 1.00 35.66 73 ARG A N 1
ATOM 517 C CA . ARG A 1 73 ? 26.140 -4.246 4.158 1.00 35.66 73 ARG A CA 1
ATOM 518 C C . ARG A 1 73 ? 25.680 -2.824 4.454 1.00 35.66 73 ARG A C 1
ATOM 520 O O . ARG A 1 73 ? 25.246 -2.520 5.551 1.00 35.66 73 ARG A O 1
ATOM 527 N N . THR A 1 74 ? 25.724 -1.948 3.464 1.00 34.16 74 THR A N 1
ATOM 528 C CA . THR A 1 74 ? 24.793 -0.851 3.363 1.00 34.16 74 THR A CA 1
ATOM 529 C C . THR A 1 74 ? 23.584 -1.439 2.653 1.00 34.16 74 THR A C 1
ATOM 531 O O . THR A 1 74 ? 23.168 -1.024 1.579 1.00 34.16 74 THR A O 1
ATOM 534 N N . PHE A 1 75 ? 22.980 -2.430 3.319 1.00 32.66 75 PHE A N 1
ATOM 535 C CA . PHE A 1 75 ? 21.539 -2.415 3.404 1.00 32.66 75 PHE A CA 1
ATOM 536 C C . PHE A 1 75 ? 21.266 -1.004 3.927 1.00 32.66 75 PHE A C 1
ATOM 538 O O . PHE A 1 75 ? 21.514 -0.724 5.101 1.00 32.66 75 PHE A O 1
ATOM 545 N N . LEU A 1 76 ? 20.878 -0.080 3.042 1.00 39.31 76 LEU A N 1
ATOM 546 C CA . LEU A 1 76 ? 20.089 1.065 3.464 1.00 39.31 76 LEU A CA 1
ATOM 547 C C . LEU A 1 76 ? 18.806 0.423 3.970 1.00 39.31 76 LEU A C 1
ATOM 549 O O . LEU A 1 76 ? 17.812 0.309 3.256 1.00 39.31 76 LEU A O 1
ATOM 553 N N . GLY A 1 77 ? 18.895 -0.136 5.180 1.00 34.53 77 GLY A N 1
ATOM 554 C CA . GLY A 1 77 ? 17.741 -0.532 5.932 1.00 34.53 77 GLY A CA 1
ATOM 555 C C . GLY A 1 77 ? 16.864 0.695 5.891 1.00 34.53 77 GLY A C 1
ATOM 556 O O . GLY A 1 77 ? 17.365 1.783 6.200 1.00 34.53 77 GLY A O 1
ATOM 557 N N . PRO A 1 78 ? 15.612 0.567 5.424 1.00 36.78 78 PRO A N 1
ATOM 558 C CA . PRO A 1 78 ? 14.718 1.699 5.509 1.00 36.78 78 PRO A CA 1
ATOM 559 C C . PRO A 1 78 ? 14.780 2.172 6.962 1.00 36.78 78 PRO A C 1
ATOM 561 O O . PRO A 1 78 ? 14.890 1.302 7.845 1.00 36.78 78 PRO A O 1
ATOM 564 N N . PRO A 1 79 ? 14.765 3.493 7.220 1.00 32.12 79 PRO A N 1
ATOM 565 C CA . PRO A 1 79 ? 14.659 3.978 8.582 1.00 32.12 79 PRO A CA 1
ATOM 566 C C . PRO A 1 79 ? 13.586 3.134 9.256 1.00 32.12 79 PRO A C 1
ATOM 568 O O . PRO A 1 79 ? 12.511 2.897 8.691 1.00 32.12 79 PRO A O 1
ATOM 571 N N . SER A 1 80 ? 13.935 2.544 10.394 1.00 34.03 80 SER A N 1
ATOM 572 C CA . SER A 1 80 ? 12.966 1.866 11.230 1.00 34.03 80 SER A CA 1
ATOM 573 C C . SER A 1 80 ? 12.004 2.944 11.695 1.00 34.03 80 SER A C 1
ATOM 575 O O . SER A 1 80 ? 12.201 3.559 12.737 1.00 34.03 80 SER A O 1
ATOM 577 N N . VAL A 1 81 ? 10.983 3.213 10.884 1.00 40.84 81 VAL A N 1
ATOM 578 C CA . VAL A 1 81 ? 9.810 3.939 11.323 1.00 40.84 81 VAL A CA 1
ATOM 579 C C . VAL A 1 81 ? 9.084 2.934 12.195 1.00 40.84 81 VAL A C 1
ATOM 581 O O . VAL A 1 81 ? 8.244 2.151 11.743 1.00 40.84 81 VAL A O 1
ATOM 584 N N . GLN A 1 82 ? 9.493 2.898 13.461 1.00 34.66 82 GLN A N 1
ATOM 585 C CA . GLN A 1 82 ? 8.574 2.553 14.519 1.00 34.66 82 GLN A CA 1
ATOM 586 C C . GLN A 1 82 ? 7.428 3.544 14.316 1.00 34.66 82 GLN A C 1
ATOM 588 O O . GLN A 1 82 ? 7.565 4.730 14.608 1.00 34.66 82 GLN A O 1
ATOM 593 N N . ALA A 1 83 ? 6.326 3.090 13.723 1.00 42.72 83 ALA A N 1
ATOM 594 C CA . ALA A 1 83 ? 5.067 3.794 13.861 1.00 42.72 83 ALA A CA 1
ATOM 595 C C . ALA A 1 83 ? 4.644 3.585 15.316 1.00 42.72 83 ALA A C 1
ATOM 597 O O . ALA A 1 83 ? 3.711 2.835 15.604 1.00 42.72 83 ALA A O 1
ATOM 598 N N . ASP A 1 84 ? 5.403 4.180 16.240 1.00 37.97 84 ASP A N 1
ATOM 599 C CA . ASP A 1 84 ? 4.834 4.574 17.504 1.00 37.97 84 ASP A CA 1
ATOM 600 C C . ASP A 1 84 ? 3.701 5.491 17.089 1.00 37.97 84 ASP A C 1
ATOM 602 O O . ASP A 1 84 ? 3.910 6.589 16.568 1.00 37.97 84 ASP A O 1
ATOM 606 N N . LEU A 1 85 ? 2.489 4.973 17.254 1.00 45.34 85 LEU A N 1
ATOM 607 C CA . LEU A 1 85 ? 1.280 5.763 17.356 1.00 45.34 85 LEU A CA 1
ATOM 608 C C . LEU A 1 85 ? 1.449 6.599 18.628 1.00 45.34 85 LEU A C 1
ATOM 610 O O . LEU A 1 85 ? 0.783 6.366 19.629 1.00 45.34 85 LEU A O 1
ATOM 614 N N . THR A 1 86 ? 2.429 7.505 18.632 1.00 44.56 86 THR A N 1
ATOM 615 C CA . THR A 1 86 ? 2.501 8.563 19.618 1.00 44.56 86 THR A CA 1
ATOM 616 C C . THR A 1 86 ? 1.154 9.236 19.507 1.00 44.56 86 THR A C 1
ATOM 618 O O . THR A 1 86 ? 0.735 9.546 18.387 1.00 44.56 86 THR A O 1
ATOM 621 N N . ASP A 1 87 ? 0.468 9.386 20.638 1.00 51.03 87 ASP A N 1
ATOM 622 C CA . ASP A 1 87 ? -0.740 10.188 20.734 1.00 51.03 87 ASP A CA 1
ATOM 623 C C . ASP A 1 87 ? -0.406 11.557 20.141 1.00 51.03 87 ASP A C 1
ATOM 625 O O . ASP A 1 87 ? 0.170 12.429 20.792 1.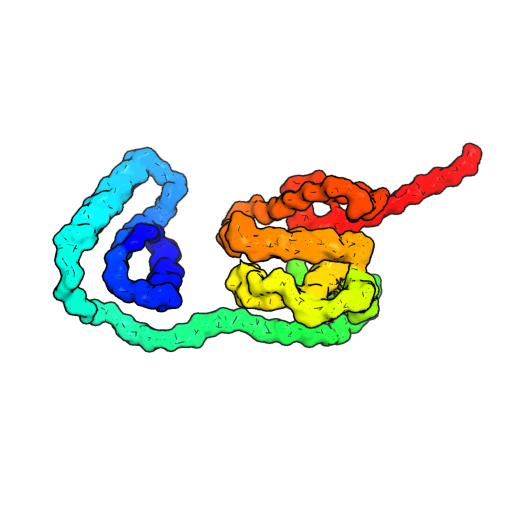00 51.03 87 ASP A O 1
ATOM 629 N N . LEU A 1 88 ? -0.687 11.716 18.846 1.00 53.75 88 LEU A N 1
ATOM 630 C CA . LEU A 1 88 ? -0.779 12.999 18.191 1.00 53.75 88 LEU A CA 1
ATOM 631 C C . LEU A 1 88 ? -1.918 13.650 18.940 1.00 53.75 88 LEU A C 1
ATOM 633 O O . LEU A 1 88 ? -3.079 13.318 18.693 1.00 53.75 88 LEU A O 1
ATOM 637 N N . ALA A 1 89 ? -1.542 14.440 19.949 1.00 48.09 89 ALA A N 1
ATOM 638 C CA . ALA A 1 89 ? -2.458 15.135 20.820 1.00 48.09 89 ALA A CA 1
ATOM 639 C C . ALA A 1 89 ? -3.544 15.711 19.924 1.00 48.09 89 ALA A C 1
ATOM 641 O O . ALA A 1 89 ? -3.252 16.474 19.007 1.00 48.09 89 ALA A O 1
ATOM 642 N N . THR A 1 90 ? -4.754 15.206 20.137 1.00 52.22 90 THR A N 1
ATOM 643 C CA . THR A 1 90 ? -5.992 15.523 19.439 1.00 52.22 90 THR A CA 1
ATOM 644 C C . THR A 1 90 ? -6.199 17.029 19.436 1.00 52.22 90 THR A C 1
ATOM 646 O O . THR A 1 90 ? -6.889 17.580 20.288 1.00 52.22 90 THR A O 1
ATOM 649 N N . THR A 1 91 ? -5.573 17.715 18.493 1.00 53.25 91 THR A N 1
ATOM 650 C CA . THR A 1 91 ? -6.043 19.003 18.029 1.00 53.25 91 THR A CA 1
ATOM 651 C C . THR A 1 91 ? -7.125 18.670 17.017 1.00 53.25 91 THR A C 1
ATOM 653 O O . THR A 1 91 ? -6.831 18.100 15.971 1.00 53.25 91 THR A O 1
ATOM 656 N N . ASP A 1 92 ? -8.379 19.010 17.310 1.00 64.62 92 ASP A N 1
ATOM 657 C CA . ASP A 1 92 ? -9.493 18.932 16.348 1.00 64.62 92 ASP A CA 1
ATOM 658 C C . ASP A 1 92 ? -9.352 19.955 15.194 1.00 64.62 92 ASP A C 1
ATOM 660 O O . ASP A 1 92 ? -10.320 20.249 14.500 1.00 64.62 92 ASP A O 1
ATOM 664 N N . ASP A 1 93 ? -8.147 20.498 15.000 1.00 84.12 93 ASP A N 1
ATOM 665 C CA . ASP A 1 93 ? -7.760 21.451 13.970 1.00 84.12 93 ASP A CA 1
ATOM 666 C C . ASP A 1 93 ? -7.194 20.696 12.751 1.00 84.12 93 ASP A C 1
ATOM 668 O O . ASP A 1 93 ? -6.090 20.140 12.832 1.00 84.12 93 ASP A O 1
ATOM 672 N N . PRO A 1 94 ? -7.940 20.608 11.633 1.00 84.44 94 PRO A N 1
ATOM 673 C CA . PRO A 1 94 ? -7.509 19.882 10.438 1.00 84.44 94 PRO A CA 1
ATOM 674 C C . PRO A 1 94 ? -6.189 20.401 9.858 1.00 84.44 94 PRO A C 1
ATOM 676 O O . PRO A 1 94 ? -5.371 19.610 9.384 1.00 84.44 94 PRO A O 1
ATOM 679 N N . GLU A 1 95 ? -5.969 21.713 9.913 1.00 86.62 95 GLU A N 1
ATOM 680 C CA . GLU A 1 95 ? -4.762 22.381 9.439 1.00 86.62 95 GLU A CA 1
ATOM 681 C C . GLU A 1 95 ? -3.541 22.001 10.286 1.00 86.62 95 GLU A C 1
ATOM 683 O O . GLU A 1 95 ? -2.516 21.599 9.729 1.00 86.62 95 GLU A O 1
ATOM 688 N N . GLY A 1 96 ? -3.652 22.054 11.616 1.00 86.06 96 GLY A N 1
ATOM 689 C CA . GLY A 1 96 ? -2.600 21.624 12.538 1.00 86.06 96 GLY A CA 1
ATOM 690 C C . GLY A 1 96 ? -2.256 20.140 12.406 1.00 86.06 96 GLY A C 1
ATOM 691 O O . GLY A 1 96 ? -1.080 19.772 12.431 1.00 86.06 96 GLY A O 1
ATOM 692 N N . ILE A 1 97 ? -3.261 19.285 12.180 1.00 87.19 97 ILE A N 1
ATOM 693 C CA . ILE A 1 97 ? -3.048 17.864 11.866 1.00 87.19 97 ILE A CA 1
ATOM 694 C C . ILE A 1 97 ? -2.232 17.726 10.579 1.00 87.19 97 ILE A C 1
ATOM 696 O O . ILE A 1 97 ? -1.221 17.024 10.568 1.00 87.19 97 ILE A O 1
ATOM 700 N N . LEU A 1 98 ? -2.656 18.378 9.495 1.00 87.19 98 LEU A N 1
ATOM 701 C CA . LEU A 1 98 ? -1.964 18.280 8.213 1.00 87.19 98 LEU A CA 1
ATOM 702 C C . LEU A 1 98 ? -0.518 18.779 8.325 1.00 87.19 98 LEU A C 1
ATOM 704 O O . LEU A 1 98 ? 0.395 18.092 7.869 1.00 87.19 98 LEU A O 1
ATOM 708 N N . ALA A 1 99 ? -0.300 19.919 8.986 1.00 86.94 99 ALA A N 1
ATOM 709 C CA . ALA A 1 99 ? 1.031 20.466 9.233 1.00 86.94 99 ALA A CA 1
ATOM 710 C C . ALA A 1 99 ? 1.925 19.462 9.978 1.00 86.94 99 ALA A C 1
ATOM 712 O O . ALA A 1 99 ? 3.014 19.150 9.500 1.00 86.94 99 ALA A O 1
ATOM 713 N N . ALA A 1 100 ? 1.435 18.867 11.071 1.00 86.94 100 ALA A N 1
ATOM 714 C CA . ALA A 1 100 ? 2.192 17.888 11.852 1.00 86.94 100 ALA A CA 1
ATOM 715 C C . ALA A 1 100 ? 2.537 16.610 11.062 1.00 86.94 100 ALA A C 1
ATOM 717 O O . ALA A 1 100 ? 3.601 16.022 11.267 1.00 86.94 100 ALA A O 1
ATOM 718 N N . PHE A 1 101 ? 1.656 16.155 10.163 1.00 87.25 101 PHE A N 1
ATOM 719 C CA . PHE A 1 101 ? 1.941 15.011 9.289 1.00 87.25 101 PHE A CA 1
ATOM 720 C C . PHE A 1 101 ? 2.942 15.364 8.183 1.00 87.25 101 PHE A C 1
ATOM 722 O O . PHE A 1 101 ? 3.831 14.561 7.893 1.00 87.25 101 PHE A O 1
ATOM 729 N N . CYS A 1 102 ? 2.827 16.550 7.586 1.00 86.38 102 CYS A N 1
ATOM 730 C CA . CYS A 1 102 ? 3.761 17.037 6.571 1.00 86.38 102 CYS A CA 1
ATOM 731 C C . CYS A 1 102 ? 5.166 17.261 7.145 1.00 86.38 102 CYS A C 1
ATOM 733 O O . CYS A 1 102 ? 6.139 16.841 6.526 1.00 86.38 102 CYS A O 1
ATOM 735 N N . GLU A 1 103 ? 5.284 17.835 8.348 1.00 88.19 103 GLU A N 1
ATOM 736 C CA . GLU A 1 103 ? 6.564 18.014 9.059 1.00 88.19 103 GLU A CA 1
ATOM 737 C C . GLU A 1 103 ? 7.312 16.693 9.289 1.00 88.19 103 GLU A C 1
ATOM 739 O O . GLU A 1 103 ? 8.537 16.677 9.390 1.00 88.19 103 GLU A O 1
ATOM 744 N N . ARG A 1 104 ? 6.577 15.579 9.365 1.00 84.19 104 ARG A N 1
ATOM 745 C CA . ARG A 1 104 ? 7.119 14.227 9.555 1.00 84.19 104 ARG A CA 1
ATOM 746 C C . ARG A 1 104 ? 7.268 13.441 8.254 1.00 84.19 104 ARG A C 1
ATOM 748 O O . ARG A 1 104 ? 7.631 12.270 8.313 1.00 84.19 104 ARG A O 1
ATOM 755 N N . GLU A 1 105 ? 6.955 14.047 7.109 1.00 85.81 105 GLU A N 1
ATOM 756 C CA . GLU A 1 105 ? 6.941 13.393 5.792 1.00 85.81 105 GLU A CA 1
ATOM 757 C C . GLU A 1 105 ? 5.980 12.185 5.726 1.00 85.81 105 GLU A C 1
ATOM 759 O O . GLU A 1 105 ? 6.212 11.205 5.019 1.00 85.81 105 GLU A O 1
ATOM 764 N N . TRP A 1 106 ? 4.882 12.230 6.489 1.00 83.88 106 TRP A N 1
ATOM 765 C CA . TRP A 1 106 ? 3.876 11.157 6.562 1.00 83.88 106 TRP A CA 1
ATOM 766 C C . TRP A 1 106 ? 2.652 11.398 5.671 1.00 83.88 106 TRP A C 1
ATOM 768 O O . TRP A 1 106 ? 1.740 10.572 5.640 1.00 83.88 106 TRP A O 1
ATOM 778 N N . CYS A 1 107 ? 2.602 12.529 4.972 1.00 80.88 107 CYS A N 1
ATOM 779 C CA . CYS A 1 107 ? 1.497 12.931 4.112 1.00 80.88 107 CYS A CA 1
ATOM 780 C C . CYS A 1 107 ? 2.036 13.560 2.822 1.00 80.88 107 CYS A C 1
ATOM 782 O O . CYS A 1 107 ? 3.166 14.037 2.763 1.00 80.88 107 CYS A O 1
ATOM 784 N N . ASP A 1 108 ? 1.210 13.544 1.786 1.00 82.06 108 ASP A N 1
ATOM 785 C CA . ASP A 1 108 ? 1.451 14.104 0.456 1.00 82.06 108 ASP A CA 1
ATOM 786 C C . ASP A 1 108 ? 0.958 15.559 0.309 1.00 82.06 108 ASP A C 1
ATOM 788 O O . ASP A 1 108 ? 0.995 16.123 -0.784 1.00 82.06 108 ASP A O 1
ATOM 792 N N . GLY A 1 109 ? 0.498 16.171 1.405 1.00 84.25 109 GLY A N 1
ATOM 793 C CA . GLY A 1 109 ? -0.059 17.524 1.440 1.00 84.25 109 GLY A CA 1
ATOM 794 C C . GLY A 1 109 ? -1.569 17.594 1.198 1.00 84.25 109 GLY A C 1
ATOM 795 O O . GLY A 1 109 ? -2.127 18.693 1.213 1.00 84.25 109 GLY A O 1
ATOM 796 N N . LEU A 1 110 ? -2.248 16.462 0.989 1.00 88.12 110 LEU A N 1
ATOM 797 C CA . LEU A 1 110 ? -3.705 16.418 0.876 1.00 88.12 110 LEU A CA 1
ATOM 798 C C . LEU A 1 110 ? -4.382 16.335 2.253 1.00 88.12 110 LEU A C 1
ATOM 800 O O . LEU A 1 110 ? -3.771 15.879 3.219 1.00 88.12 110 LEU A O 1
ATOM 804 N N . PRO A 1 111 ? -5.661 16.748 2.370 1.00 88.31 111 PRO A N 1
ATOM 805 C CA . PRO A 1 111 ? -6.399 16.618 3.621 1.00 88.31 111 PRO A CA 1
ATOM 806 C C . PRO A 1 111 ? -6.378 15.180 4.147 1.00 88.31 111 PRO A C 1
ATOM 808 O O . PRO A 1 111 ? -6.700 14.241 3.418 1.00 88.31 111 PRO A O 1
ATOM 811 N N . ILE A 1 112 ? -6.043 15.023 5.428 1.00 87.88 112 ILE A N 1
ATOM 812 C CA . ILE A 1 112 ? -5.855 13.723 6.071 1.00 87.88 112 ILE A CA 1
ATOM 813 C C . ILE A 1 112 ? -6.767 13.574 7.289 1.00 87.88 112 ILE A C 1
ATOM 815 O O . ILE A 1 112 ? -6.931 14.497 8.087 1.00 87.88 112 ILE A O 1
ATOM 819 N N . VAL A 1 113 ? -7.359 12.391 7.460 1.00 90.50 113 VAL A N 1
ATOM 820 C CA . VAL A 1 113 ? -8.102 12.049 8.681 1.00 90.50 113 VAL A CA 1
ATOM 821 C C . VAL A 1 113 ? -7.168 11.305 9.644 1.00 90.50 113 VAL A C 1
ATOM 823 O O . VAL A 1 113 ? -6.658 10.244 9.289 1.00 90.50 113 VAL A O 1
ATOM 826 N N . PRO A 1 114 ? -6.962 11.773 10.890 1.00 89.88 114 PRO A N 1
ATOM 827 C CA . PRO A 1 114 ? -6.073 11.095 11.830 1.00 89.88 114 PRO A CA 1
ATOM 828 C C . PRO A 1 114 ? -6.501 9.637 12.067 1.00 89.88 114 PRO A C 1
ATOM 830 O O . PRO A 1 114 ? -7.669 9.405 12.422 1.00 89.88 114 PRO A O 1
ATOM 833 N N . PRO A 1 115 ? -5.593 8.655 11.934 1.00 90.50 115 PRO A N 1
ATOM 834 C CA . PRO A 1 115 ? -5.898 7.245 12.128 1.00 90.50 115 PRO A CA 1
ATOM 835 C C . PRO A 1 115 ? -5.897 6.880 13.618 1.00 90.50 115 PRO A C 1
ATOM 837 O O . PRO A 1 115 ? -5.056 6.116 14.084 1.00 90.50 115 PRO A O 1
ATOM 840 N N . THR A 1 116 ? -6.842 7.437 14.381 1.00 91.00 116 THR A N 1
ATOM 841 C CA . THR A 1 116 ? -7.001 7.102 15.804 1.00 91.00 116 THR A CA 1
ATOM 842 C C . THR A 1 116 ? -7.338 5.622 15.977 1.00 91.00 116 THR A C 1
ATOM 844 O O . THR A 1 116 ? -8.002 5.030 15.121 1.00 91.00 116 THR A O 1
ATOM 847 N N . GLU A 1 117 ? -6.944 5.027 17.106 1.00 90.56 117 GLU A N 1
ATOM 848 C CA . GLU A 1 117 ? -7.189 3.603 17.377 1.00 90.56 117 GLU A CA 1
ATOM 849 C C . GLU A 1 117 ? -8.679 3.252 17.217 1.00 90.56 117 GLU A C 1
ATOM 851 O O . GLU A 1 117 ? -9.021 2.295 16.531 1.00 90.56 117 GLU A O 1
ATOM 856 N N . ALA A 1 118 ? -9.588 4.094 17.724 1.00 92.19 118 ALA A N 1
ATOM 857 C CA . ALA A 1 118 ? -11.031 3.899 17.569 1.00 92.19 118 ALA A CA 1
ATOM 858 C C . ALA A 1 118 ? -11.488 3.860 16.096 1.00 92.19 118 ALA A C 1
ATOM 860 O O . ALA A 1 118 ? -12.303 3.012 15.726 1.00 92.19 118 ALA A O 1
ATOM 861 N N . ARG A 1 119 ? -10.957 4.741 15.232 1.00 93.06 119 ARG A N 1
ATOM 862 C CA . ARG A 1 119 ? -11.289 4.758 13.794 1.00 93.06 119 ARG A CA 1
ATOM 863 C C . ARG A 1 119 ? -10.709 3.544 13.071 1.00 93.06 119 ARG A C 1
ATOM 865 O O . ARG A 1 119 ? -11.384 2.968 12.221 1.00 93.06 119 ARG A O 1
ATOM 872 N N . VAL A 1 120 ? -9.492 3.131 13.425 1.00 95.56 120 VAL A N 1
ATOM 873 C CA . VAL A 1 120 ? -8.840 1.942 12.854 1.00 95.56 120 VAL A CA 1
ATOM 874 C C . VAL A 1 120 ? -9.592 0.668 13.247 1.00 95.56 120 VAL A C 1
ATOM 876 O O . VAL A 1 120 ? -9.853 -0.173 12.388 1.00 95.56 120 VAL A O 1
ATOM 879 N N . GLN A 1 121 ? -10.019 0.542 14.504 1.00 95.62 121 GLN A N 1
ATOM 880 C CA . GLN A 1 121 ? -10.831 -0.593 14.953 1.00 95.62 121 GLN A CA 1
ATOM 881 C C . GLN A 1 121 ? -12.202 -0.626 14.266 1.00 95.62 121 GLN A C 1
ATOM 883 O O . GLN A 1 121 ? -12.643 -1.685 13.814 1.00 95.62 121 GLN A O 1
ATOM 888 N N . ALA A 1 122 ? -12.848 0.533 14.099 1.00 95.31 122 ALA A N 1
ATOM 889 C CA . ALA A 1 122 ? -14.098 0.635 13.345 1.00 95.31 122 ALA A CA 1
ATOM 890 C C . ALA A 1 122 ? -13.926 0.247 11.864 1.00 95.31 122 ALA A C 1
ATOM 892 O O . ALA A 1 122 ? -14.801 -0.405 11.298 1.00 95.31 122 ALA A O 1
ATOM 893 N N . MET A 1 123 ? -12.796 0.609 11.247 1.00 95.44 123 MET A N 1
ATOM 894 C CA . MET A 1 123 ? -12.446 0.218 9.877 1.00 95.44 123 MET A CA 1
ATOM 895 C C . MET A 1 123 ? -12.237 -1.298 9.745 1.00 95.44 123 MET A C 1
ATOM 897 O O . MET A 1 123 ? -12.713 -1.901 8.785 1.00 95.44 123 MET A O 1
ATOM 901 N N . LEU A 1 124 ? -11.552 -1.922 10.712 1.00 96.06 124 LEU A N 1
ATOM 902 C CA . LEU A 1 124 ? -11.315 -3.369 10.725 1.00 96.06 124 LEU A CA 1
ATOM 903 C C . LEU A 1 124 ? -12.600 -4.176 10.947 1.00 96.06 124 LEU A C 1
ATOM 905 O O . LEU A 1 124 ? -12.698 -5.290 10.437 1.00 96.06 124 LEU A O 1
ATOM 909 N N . ALA A 1 125 ? -13.563 -3.645 11.708 1.00 94.69 125 ALA A N 1
ATOM 910 C CA . ALA A 1 125 ? -14.852 -4.286 11.989 1.00 94.69 125 ALA A CA 1
ATOM 911 C C . ALA A 1 125 ? -14.727 -5.751 12.474 1.00 94.69 125 ALA A C 1
ATOM 913 O O . ALA A 1 125 ? -15.501 -6.623 12.082 1.00 94.69 125 ALA A O 1
ATOM 914 N N . GLY A 1 126 ? -13.723 -6.030 13.315 1.00 91.44 126 GLY A N 1
ATOM 915 C CA . GLY A 1 126 ? -13.441 -7.370 13.847 1.00 91.44 126 GLY A CA 1
ATOM 916 C C . GLY A 1 126 ? -12.573 -8.265 12.952 1.00 91.44 126 GLY A C 1
ATOM 917 O O . GLY A 1 126 ? -12.305 -9.408 13.320 1.00 91.44 126 GLY A O 1
ATOM 918 N N . ALA A 1 127 ? -12.104 -7.779 11.798 1.00 92.69 127 ALA A N 1
ATOM 919 C CA . ALA A 1 127 ? -11.139 -8.502 10.975 1.00 92.69 127 ALA A CA 1
ATOM 920 C C . ALA A 1 127 ? -9.778 -8.662 11.695 1.00 92.69 127 ALA A C 1
ATOM 922 O O . ALA A 1 127 ? -9.353 -7.753 12.415 1.00 92.69 127 ALA A O 1
ATOM 923 N N . PRO A 1 128 ? -9.055 -9.780 11.478 1.00 94.94 128 PRO A N 1
ATOM 924 C CA . PRO A 1 128 ? -7.776 -10.049 12.137 1.00 94.94 128 PRO A CA 1
ATOM 925 C C . PRO A 1 128 ? -6.703 -9.048 11.689 1.00 94.94 128 PRO A C 1
ATOM 927 O O . PRO A 1 128 ? -6.227 -9.088 10.554 1.00 94.94 128 PRO A O 1
ATOM 930 N N . ALA A 1 129 ? -6.333 -8.129 12.580 1.00 95.25 129 ALA A N 1
ATOM 931 C CA . ALA A 1 129 ? -5.470 -6.982 12.293 1.00 95.25 129 ALA A CA 1
ATOM 932 C C . ALA A 1 129 ? -4.067 -7.369 11.772 1.00 95.25 129 ALA A C 1
ATOM 934 O O . ALA A 1 129 ? -3.462 -6.644 10.974 1.00 95.25 129 ALA A O 1
ATOM 935 N N . ASP A 1 130 ? -3.556 -8.511 12.220 1.00 96.00 130 ASP A N 1
ATOM 936 C CA . ASP A 1 130 ? -2.250 -9.085 11.899 1.00 96.00 130 ASP A CA 1
ATOM 937 C C . ASP A 1 130 ? -2.235 -9.885 10.589 1.00 96.00 130 ASP A C 1
ATOM 939 O O . ASP A 1 130 ? -1.160 -10.117 10.030 1.00 96.00 130 ASP A O 1
ATOM 943 N N . ARG A 1 131 ? -3.406 -10.250 10.047 1.00 97.00 131 ARG A N 1
ATOM 944 C CA . ARG A 1 131 ? -3.505 -10.970 8.774 1.00 97.00 131 ARG A CA 1
ATOM 945 C C . ARG A 1 131 ? -2.800 -10.187 7.671 1.00 97.00 131 ARG A C 1
ATOM 947 O O . ARG A 1 131 ? -3.192 -9.068 7.339 1.00 97.00 131 ARG A O 1
ATOM 954 N N . SER A 1 132 ? -1.786 -10.810 7.078 1.00 96.81 132 SER A N 1
ATOM 955 C CA . SER A 1 132 ? -1.077 -10.276 5.917 1.00 96.81 132 SER A CA 1
ATOM 956 C C . SER A 1 132 ? -1.789 -10.628 4.612 1.00 96.81 132 SER A C 1
ATOM 958 O O . SER A 1 132 ? -2.336 -11.722 4.464 1.00 96.81 132 SER A O 1
ATOM 960 N N . LEU A 1 133 ? -1.761 -9.695 3.662 1.00 94.06 133 LEU A N 1
ATOM 961 C CA . LEU A 1 133 ? -2.170 -9.893 2.271 1.00 94.06 133 LEU A CA 1
ATOM 962 C C . LEU A 1 133 ? -0.990 -10.299 1.374 1.00 94.06 133 LEU A C 1
ATOM 964 O O . LEU A 1 133 ? -1.216 -10.728 0.250 1.00 94.06 133 LEU A O 1
ATOM 968 N N . GLY A 1 134 ? 0.250 -10.172 1.861 1.00 93.62 134 GLY A N 1
ATOM 969 C CA . GLY A 1 134 ? 1.475 -10.456 1.111 1.00 93.62 134 GLY A CA 1
ATOM 970 C C . GLY A 1 134 ? 2.570 -9.409 1.339 1.00 93.62 134 GLY A C 1
ATOM 971 O O . GLY A 1 134 ? 2.390 -8.442 2.085 1.00 93.62 134 GLY A O 1
ATOM 972 N N . ALA A 1 135 ? 3.725 -9.607 0.701 1.00 93.81 135 ALA A N 1
ATOM 973 C CA . ALA A 1 135 ? 4.830 -8.651 0.723 1.00 93.81 135 ALA A CA 1
ATOM 974 C C . ALA A 1 135 ? 4.617 -7.558 -0.337 1.00 93.81 135 ALA A C 1
ATOM 976 O O . ALA A 1 135 ? 4.524 -7.851 -1.524 1.00 93.81 135 ALA A O 1
ATOM 977 N N . MET A 1 136 ? 4.557 -6.300 0.099 1.00 90.81 136 MET A N 1
ATOM 978 C CA . MET A 1 136 ? 4.312 -5.136 -0.752 1.00 90.81 136 MET A CA 1
ATOM 979 C C . MET A 1 136 ? 5.641 -4.512 -1.213 1.00 90.81 136 MET A C 1
ATOM 981 O O . MET A 1 136 ? 6.419 -4.097 -0.345 1.00 90.81 136 MET A O 1
ATOM 985 N N . PRO A 1 137 ? 5.925 -4.418 -2.528 1.00 85.56 137 PRO A N 1
ATOM 986 C CA . PRO A 1 137 ? 7.076 -3.666 -3.033 1.00 85.56 137 PRO A CA 1
ATOM 987 C C . PRO A 1 137 ? 6.979 -2.161 -2.685 1.00 85.56 137 PRO A C 1
ATOM 989 O O . PRO A 1 137 ? 5.922 -1.695 -2.252 1.00 85.56 137 PRO A O 1
ATOM 992 N N . PRO A 1 138 ? 8.077 -1.387 -2.811 1.00 85.50 138 PRO A N 1
ATOM 993 C CA . PRO A 1 138 ? 9.441 -1.826 -3.125 1.00 85.50 138 PRO A CA 1
ATOM 994 C C . PRO A 1 138 ? 10.203 -2.337 -1.891 1.00 85.50 138 PRO A C 1
ATOM 996 O O . PRO A 1 138 ? 11.236 -2.983 -2.025 1.00 85.50 138 PRO A O 1
ATOM 999 N N . LEU A 1 139 ? 9.696 -2.069 -0.682 1.00 84.94 139 LEU A 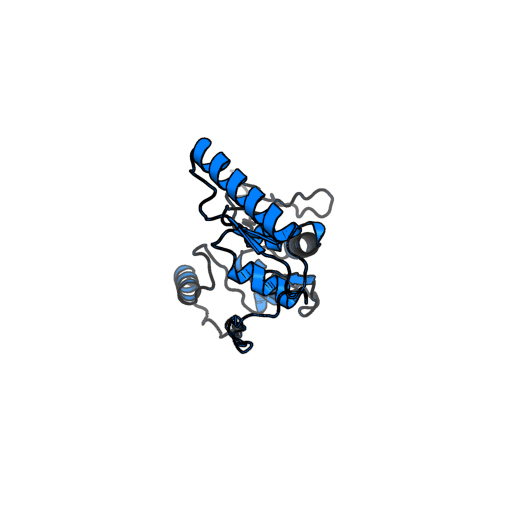N 1
ATOM 1000 C CA . LEU A 1 139 ? 10.344 -2.449 0.581 1.00 84.94 139 LEU A CA 1
ATOM 1001 C C . LEU A 1 139 ? 10.028 -3.884 1.032 1.00 84.94 139 LEU A C 1
ATOM 1003 O O . LEU A 1 139 ? 10.515 -4.318 2.076 1.00 84.94 139 LEU A O 1
ATOM 1007 N N . TRP A 1 140 ? 9.169 -4.591 0.294 1.00 89.12 140 TRP A N 1
ATOM 1008 C CA . TRP A 1 140 ? 8.740 -5.972 0.549 1.00 89.12 140 TRP A CA 1
ATOM 1009 C C . TRP A 1 140 ? 8.244 -6.209 1.981 1.00 89.12 140 TRP A C 1
ATOM 1011 O O . TRP A 1 140 ? 8.395 -7.284 2.565 1.00 89.12 140 TRP A O 1
ATOM 1021 N N . ARG A 1 141 ? 7.628 -5.181 2.574 1.00 90.88 141 ARG A N 1
ATOM 1022 C CA . ARG A 1 141 ? 7.046 -5.261 3.916 1.00 90.88 141 ARG A CA 1
ATOM 1023 C C . ARG A 1 141 ? 5.685 -5.941 3.846 1.00 90.88 141 ARG A C 1
ATOM 1025 O O . ARG A 1 141 ? 4.945 -5.783 2.882 1.00 90.88 141 ARG A O 1
ATOM 1032 N N . GLN A 1 142 ? 5.329 -6.656 4.908 1.00 95.00 142 GLN A N 1
ATOM 1033 C CA . GLN A 1 142 ? 4.022 -7.305 5.007 1.00 95.00 142 GLN A CA 1
ATOM 1034 C C . GLN A 1 142 ? 2.897 -6.261 5.013 1.00 95.00 142 GLN A C 1
ATOM 1036 O O . GLN A 1 142 ? 2.859 -5.399 5.904 1.00 95.00 142 GLN A O 1
ATOM 1041 N N . ALA A 1 143 ? 1.990 -6.356 4.040 1.00 94.06 143 ALA A N 1
ATOM 1042 C CA . ALA A 1 143 ? 0.768 -5.566 3.952 1.00 94.06 143 ALA A CA 1
ATOM 1043 C C . ALA A 1 143 ? -0.317 -6.206 4.825 1.00 94.06 143 ALA A C 1
ATOM 1045 O O . ALA A 1 143 ? -1.098 -7.035 4.366 1.00 94.06 143 ALA A O 1
ATOM 1046 N N . THR A 1 144 ? -0.337 -5.854 6.110 1.00 97.38 144 THR A N 1
ATOM 1047 C CA . THR A 1 144 ? -1.345 -6.359 7.051 1.00 97.38 144 THR A CA 1
ATOM 1048 C C . THR A 1 144 ? -2.651 -5.580 6.965 1.00 97.38 144 THR A C 1
ATOM 1050 O O . THR A 1 144 ? -2.662 -4.409 6.573 1.00 97.38 144 THR A O 1
ATOM 1053 N N . LEU A 1 145 ? -3.751 -6.200 7.401 1.00 96.88 145 LEU A N 1
ATOM 1054 C CA . LEU A 1 145 ? -5.048 -5.528 7.480 1.00 96.88 145 LEU A CA 1
ATOM 1055 C C . LEU A 1 145 ? -5.001 -4.274 8.359 1.00 96.88 145 LEU A C 1
ATOM 1057 O O . LEU A 1 145 ? -5.584 -3.265 7.973 1.00 96.88 145 LEU A O 1
ATOM 1061 N N . LYS A 1 146 ? -4.251 -4.273 9.473 1.00 96.62 146 LYS A N 1
ATOM 1062 C CA . LYS A 1 146 ? -4.056 -3.064 10.298 1.00 96.62 146 LYS A CA 1
ATOM 1063 C C . LYS A 1 146 ? -3.434 -1.919 9.500 1.00 96.62 146 LYS A C 1
ATOM 1065 O O . LYS A 1 146 ? -3.931 -0.800 9.550 1.00 96.62 146 LYS A O 1
ATOM 1070 N N . LYS A 1 147 ? -2.364 -2.191 8.746 1.00 95.38 147 LYS A N 1
ATOM 1071 C CA . LYS A 1 147 ? -1.686 -1.172 7.927 1.00 95.38 147 LYS A CA 1
ATOM 1072 C C . LYS A 1 147 ? -2.603 -0.646 6.830 1.00 95.38 147 LYS A C 1
ATOM 1074 O O . LYS A 1 147 ? -2.617 0.554 6.570 1.00 95.38 147 LYS A O 1
ATOM 1079 N N . LEU A 1 148 ? -3.385 -1.526 6.208 1.00 95.81 148 LEU A N 1
ATOM 1080 C CA . LEU A 1 148 ? -4.358 -1.108 5.206 1.00 95.81 148 LEU A CA 1
ATOM 1081 C C . LEU A 1 148 ? -5.481 -0.267 5.829 1.00 95.81 148 LEU A C 1
ATOM 1083 O O . LEU A 1 148 ? -5.859 0.745 5.253 1.00 95.81 148 LEU A O 1
ATOM 1087 N N . ALA A 1 149 ? -5.966 -0.635 7.018 1.00 95.81 149 ALA A N 1
ATOM 1088 C CA . ALA A 1 149 ? -6.988 0.114 7.747 1.00 95.81 149 ALA A CA 1
ATOM 1089 C C . ALA A 1 149 ? -6.502 1.510 8.155 1.00 95.81 149 ALA A C 1
ATOM 1091 O O . ALA A 1 149 ? -7.234 2.475 7.969 1.00 95.81 149 ALA A O 1
ATOM 1092 N N . VAL A 1 150 ? -5.261 1.636 8.638 1.00 95.06 150 VAL A N 1
ATOM 1093 C CA . VAL A 1 150 ? -4.633 2.935 8.939 1.00 95.06 150 VAL A CA 1
ATOM 1094 C C . VAL A 1 150 ? -4.622 3.829 7.697 1.00 95.06 150 VAL A C 1
ATOM 1096 O O . VAL A 1 150 ? -5.139 4.939 7.752 1.00 95.06 150 VAL A O 1
ATOM 1099 N N . ASN A 1 151 ? -4.131 3.328 6.558 1.00 94.62 151 ASN A N 1
ATOM 1100 C CA . ASN A 1 151 ? -4.123 4.085 5.299 1.00 94.62 151 ASN A CA 1
ATOM 1101 C C . ASN A 1 151 ? -5.534 4.428 4.801 1.00 94.62 151 ASN A C 1
ATOM 1103 O O . ASN A 1 151 ? -5.770 5.538 4.334 1.00 94.62 151 ASN A O 1
ATOM 1107 N N . ALA A 1 152 ? -6.486 3.504 4.934 1.00 94.12 152 ALA A N 1
ATOM 1108 C CA . ALA A 1 152 ? -7.874 3.742 4.559 1.00 94.12 152 ALA A CA 1
ATOM 1109 C C . ALA A 1 152 ? -8.507 4.846 5.419 1.00 94.12 152 ALA A C 1
ATOM 1111 O O . ALA A 1 152 ? -9.188 5.714 4.878 1.00 94.12 152 ALA A O 1
ATOM 1112 N N . VAL A 1 153 ? -8.257 4.852 6.734 1.00 93.88 153 VAL A N 1
ATOM 1113 C CA . VAL A 1 153 ? -8.720 5.932 7.614 1.00 93.88 153 VAL A CA 1
ATOM 1114 C C . VAL A 1 153 ? -8.067 7.246 7.214 1.00 93.88 153 VAL A C 1
ATOM 1116 O O . VAL A 1 153 ? -8.802 8.203 7.023 1.00 93.88 153 VAL A O 1
ATOM 1119 N N . MET A 1 154 ? -6.744 7.280 7.013 1.00 92.50 154 MET A N 1
ATOM 1120 C CA . MET A 1 154 ? -6.026 8.487 6.574 1.00 92.50 154 MET A CA 1
ATOM 1121 C C . MET A 1 154 ? -6.615 9.090 5.298 1.00 92.50 154 MET A C 1
ATOM 1123 O O . MET A 1 154 ? -6.827 10.298 5.241 1.00 92.50 154 MET A O 1
ATOM 1127 N N . ALA A 1 155 ? -6.979 8.242 4.334 1.00 90.38 155 ALA A N 1
ATOM 1128 C CA . ALA A 1 155 ? -7.626 8.638 3.084 1.00 90.38 155 ALA A CA 1
ATOM 1129 C C . ALA A 1 155 ? -9.119 9.019 3.224 1.00 90.38 155 ALA A C 1
ATOM 1131 O O . ALA A 1 155 ? -9.776 9.308 2.225 1.00 90.38 155 ALA A O 1
ATOM 1132 N N . GLY A 1 156 ? -9.695 8.974 4.430 1.00 90.06 156 GLY A N 1
ATOM 1133 C CA . GLY A 1 156 ? -11.113 9.262 4.664 1.00 90.06 156 GLY A CA 1
ATOM 1134 C C . GLY A 1 156 ? -12.066 8.188 4.127 1.00 90.06 156 GLY A C 1
ATOM 1135 O O . GLY A 1 156 ? -13.247 8.459 3.906 1.00 90.06 156 GLY A O 1
ATOM 1136 N N . CYS A 1 157 ? -11.580 6.964 3.904 1.00 90.69 157 CYS A N 1
ATOM 1137 C CA . CYS A 1 157 ? -12.398 5.869 3.404 1.00 90.69 157 CYS A CA 1
ATOM 1138 C C . CYS A 1 157 ? -13.485 5.490 4.418 1.00 90.69 157 CYS A C 1
ATOM 1140 O O . CYS A 1 157 ? -13.227 5.290 5.604 1.00 90.69 157 CYS A O 1
ATOM 1142 N N . GLU A 1 158 ? -14.715 5.307 3.942 1.00 88.38 158 GLU A N 1
ATOM 1143 C CA . GLU A 1 158 ? -15.767 4.760 4.794 1.00 88.38 158 GLU A CA 1
ATOM 1144 C C . GLU A 1 158 ? -15.574 3.245 5.019 1.00 88.38 158 GLU A C 1
ATOM 1146 O O . GLU A 1 158 ? -15.314 2.529 4.044 1.00 88.38 158 GLU A O 1
ATOM 1151 N N . PRO A 1 159 ? -15.792 2.715 6.242 1.00 92.00 159 PRO A N 1
ATOM 1152 C CA . PRO A 1 159 ? -15.583 1.296 6.564 1.00 92.00 159 PRO A CA 1
ATOM 1153 C C . PRO A 1 159 ? -16.300 0.304 5.642 1.00 92.00 159 PRO A C 1
ATOM 1155 O O . PRO A 1 159 ? -15.785 -0.774 5.356 1.00 92.00 159 PRO A O 1
ATOM 1158 N N . 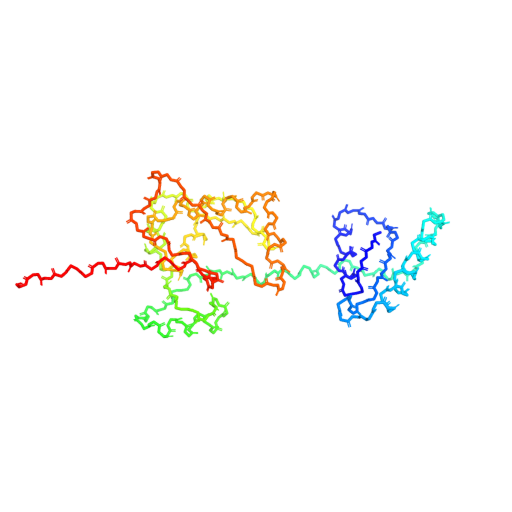ARG A 1 160 ? -17.462 0.681 5.088 1.00 87.00 160 ARG A N 1
ATOM 1159 C CA . ARG A 1 160 ? -18.205 -0.161 4.134 1.00 87.00 160 ARG A CA 1
ATOM 1160 C C . ARG A 1 160 ? -17.421 -0.505 2.860 1.00 87.00 160 ARG A C 1
ATOM 1162 O O . ARG A 1 160 ? -17.747 -1.492 2.209 1.00 87.00 160 ARG A O 1
ATOM 1169 N N . HIS A 1 161 ? -16.420 0.297 2.490 1.00 88.06 161 HIS A N 1
ATOM 1170 C CA . HIS A 1 161 ? -15.568 0.057 1.319 1.00 88.06 161 HIS A CA 1
ATOM 1171 C C . HIS A 1 161 ? -14.310 -0.753 1.661 1.00 88.06 161 HIS A C 1
ATOM 1173 O O . HIS A 1 161 ? -13.597 -1.177 0.753 1.00 88.06 161 HIS A O 1
ATOM 1179 N N . PHE A 1 162 ? -14.027 -1.003 2.943 1.00 92.12 162 PHE A N 1
ATOM 1180 C CA . PHE A 1 162 ? -12.800 -1.678 3.358 1.00 92.12 162 PHE A CA 1
ATOM 1181 C C . PHE A 1 162 ? -12.621 -3.075 2.741 1.00 92.12 162 PHE A C 1
ATOM 1183 O O . PHE A 1 162 ? -11.534 -3.348 2.232 1.00 92.12 162 PHE A O 1
ATOM 1190 N N . PRO A 1 163 ? -13.656 -3.939 2.651 1.00 91.56 163 PRO A N 1
ATOM 1191 C CA . PRO A 1 163 ? -13.509 -5.237 1.987 1.00 91.56 163 PRO A CA 1
ATOM 1192 C C . PRO A 1 163 ? -13.113 -5.120 0.510 1.00 91.56 163 PRO A C 1
ATOM 1194 O O . PRO A 1 163 ? -12.371 -5.956 -0.004 1.00 91.56 163 PRO A O 1
ATOM 1197 N N . LEU A 1 164 ? -13.576 -4.066 -0.169 1.00 89.69 164 LEU A N 1
ATOM 1198 C CA . LEU A 1 164 ? -13.210 -3.797 -1.555 1.00 89.69 164 LEU A CA 1
ATOM 1199 C C . LEU A 1 164 ? -11.744 -3.359 -1.665 1.00 89.69 164 LEU A C 1
ATOM 1201 O O . LEU A 1 164 ? -11.042 -3.833 -2.554 1.00 89.69 164 LEU A O 1
ATOM 1205 N N . LEU A 1 165 ? -11.270 -2.503 -0.754 1.00 92.56 165 LEU A N 1
ATOM 1206 C CA . LEU A 1 165 ? -9.855 -2.121 -0.688 1.00 92.56 165 LEU A CA 1
ATOM 1207 C C . LEU A 1 165 ? -8.955 -3.330 -0.424 1.00 92.56 165 LEU A C 1
ATOM 1209 O O . LEU A 1 165 ? -7.925 -3.474 -1.077 1.00 92.56 165 LEU A O 1
ATOM 1213 N N . VAL A 1 166 ? -9.358 -4.223 0.485 1.00 94.38 166 VAL A N 1
ATOM 1214 C CA . VAL A 1 166 ? -8.639 -5.478 0.753 1.00 94.38 166 VAL A CA 1
ATOM 1215 C C . VAL A 1 166 ? -8.522 -6.310 -0.523 1.00 94.38 166 VAL A C 1
ATOM 1217 O O . VAL A 1 166 ? -7.416 -6.705 -0.883 1.00 94.38 166 VAL A O 1
ATOM 1220 N N . ALA A 1 167 ? -9.632 -6.524 -1.235 1.00 92.19 167 ALA A N 1
ATOM 1221 C CA . ALA A 1 167 ? -9.634 -7.287 -2.482 1.00 92.19 167 ALA A CA 1
ATOM 1222 C C . ALA A 1 167 ? -8.779 -6.627 -3.580 1.00 92.19 167 ALA A C 1
ATOM 1224 O O . ALA A 1 167 ? -8.046 -7.315 -4.287 1.00 92.19 167 ALA A O 1
ATOM 1225 N N . ALA A 1 168 ? -8.832 -5.297 -3.703 1.00 92.62 168 ALA A N 1
ATOM 1226 C CA . ALA A 1 168 ? -8.029 -4.552 -4.669 1.00 92.62 168 ALA A CA 1
ATOM 1227 C C . ALA A 1 168 ? -6.527 -4.695 -4.389 1.00 92.62 168 ALA A C 1
ATOM 1229 O O . ALA A 1 168 ? -5.758 -5.000 -5.297 1.00 92.62 168 ALA A O 1
ATOM 1230 N N . VAL A 1 169 ? -6.112 -4.544 -3.128 1.00 94.94 169 VAL A N 1
ATOM 1231 C CA . VAL A 1 169 ? -4.708 -4.707 -2.729 1.00 94.94 169 VAL A CA 1
ATOM 1232 C C . VAL A 1 169 ? -4.239 -6.145 -2.926 1.00 94.94 169 VAL A C 1
ATOM 1234 O O . VAL A 1 169 ? -3.142 -6.349 -3.433 1.00 94.94 169 VAL A O 1
ATOM 1237 N N . GLN A 1 170 ? -5.065 -7.139 -2.591 1.00 94.44 170 GLN A N 1
ATOM 1238 C CA . GLN A 1 170 ? -4.753 -8.542 -2.880 1.00 94.44 170 GLN A CA 1
ATOM 1239 C C . GLN A 1 170 ? -4.516 -8.770 -4.375 1.00 94.44 170 GLN A C 1
ATOM 1241 O O . GLN A 1 170 ? -3.507 -9.361 -4.741 1.00 94.44 170 GLN A O 1
ATOM 1246 N N . ALA A 1 171 ? -5.394 -8.250 -5.237 1.00 92.00 171 ALA A N 1
ATOM 1247 C CA . ALA A 1 171 ? -5.243 -8.375 -6.685 1.00 92.00 171 ALA A CA 1
ATOM 1248 C C . ALA A 1 171 ? -3.994 -7.651 -7.216 1.00 92.00 171 ALA A C 1
ATOM 1250 O O . ALA A 1 171 ? -3.328 -8.154 -8.115 1.00 92.00 171 ALA A O 1
ATOM 1251 N N . MET A 1 172 ? -3.645 -6.490 -6.656 1.00 92.62 172 MET A N 1
ATOM 1252 C CA . MET A 1 172 ? -2.427 -5.760 -7.030 1.00 92.62 172 MET A CA 1
ATOM 1253 C C . MET A 1 172 ? -1.140 -6.467 -6.587 1.00 92.62 172 MET A C 1
ATOM 1255 O O . MET A 1 172 ? -0.092 -6.245 -7.187 1.00 92.62 172 MET A O 1
ATOM 1259 N N . LEU A 1 173 ? -1.199 -7.290 -5.538 1.00 93.62 173 LEU A N 1
ATOM 1260 C CA . LEU A 1 173 ? -0.059 -8.072 -5.055 1.00 93.62 173 LEU A CA 1
ATOM 1261 C C . LEU A 1 173 ? 0.193 -9.344 -5.878 1.00 93.62 173 LEU A C 1
ATOM 1263 O O . LEU A 1 173 ? 1.243 -9.964 -5.704 1.00 93.62 173 LEU A O 1
ATOM 1267 N N . GLU A 1 174 ? -0.713 -9.723 -6.785 1.00 93.31 174 GLU A N 1
ATOM 1268 C CA . GLU A 1 174 ? -0.465 -10.833 -7.704 1.00 93.31 174 GLU A CA 1
ATOM 1269 C C . GLU A 1 174 ? 0.747 -10.533 -8.603 1.00 93.31 174 GLU A C 1
ATOM 1271 O O . GLU A 1 174 ? 0.813 -9.453 -9.205 1.00 93.31 174 GLU A O 1
ATOM 1276 N N . PRO A 1 175 ? 1.698 -11.476 -8.768 1.00 88.75 175 PRO A N 1
ATOM 1277 C CA . PRO A 1 175 ? 2.910 -11.241 -9.555 1.00 88.75 175 PRO A CA 1
ATOM 1278 C C . PRO A 1 175 ? 2.636 -10.756 -10.985 1.00 88.75 175 PRO A C 1
ATOM 1280 O O . PRO A 1 175 ? 3.388 -9.939 -11.515 1.00 88.75 175 PRO A O 1
ATOM 1283 N N . SER A 1 176 ? 1.532 -11.202 -11.597 1.00 91.25 176 SER A N 1
ATOM 1284 C CA . SER A 1 176 ? 1.123 -10.792 -12.945 1.00 91.25 176 SER A CA 1
ATOM 1285 C C . SER A 1 176 ? 0.770 -9.307 -13.066 1.00 91.25 176 SER A C 1
ATOM 1287 O O . SER A 1 176 ? 0.829 -8.770 -14.168 1.00 91.25 176 SER A O 1
ATOM 1289 N N . PHE A 1 177 ? 0.402 -8.637 -11.967 1.00 89.06 177 PHE A N 1
ATOM 1290 C CA . PHE A 1 177 ? 0.125 -7.198 -11.966 1.00 89.06 177 PHE A CA 1
ATOM 1291 C C . PHE A 1 177 ? 1.412 -6.357 -12.043 1.00 89.06 177 PHE A C 1
ATOM 1293 O O . PHE A 1 177 ? 1.371 -5.215 -12.493 1.00 89.06 177 PHE A O 1
ATOM 1300 N N . ASN A 1 178 ? 2.562 -6.918 -11.644 1.00 89.00 178 ASN A N 1
ATOM 1301 C CA . ASN A 1 178 ? 3.862 -6.239 -11.625 1.00 89.00 178 ASN A CA 1
ATOM 1302 C C . ASN A 1 178 ? 3.842 -4.893 -10.865 1.00 89.00 178 ASN A C 1
ATOM 1304 O O . ASN A 1 178 ? 4.249 -3.847 -11.377 1.00 89.00 178 ASN A O 1
ATOM 1308 N N . LEU A 1 179 ? 3.380 -4.918 -9.609 1.00 89.56 179 LEU A N 1
ATOM 1309 C CA . LEU A 1 179 ? 3.247 -3.708 -8.791 1.00 89.56 179 LEU A CA 1
ATOM 1310 C C . LEU A 1 179 ? 4.568 -2.951 -8.588 1.00 89.56 179 LEU A C 1
ATOM 1312 O O . LEU A 1 179 ? 4.560 -1.725 -8.526 1.00 89.56 179 LEU A O 1
ATOM 1316 N N . TYR A 1 180 ? 5.701 -3.657 -8.537 1.00 87.69 180 TYR A N 1
ATOM 1317 C CA . TYR A 1 180 ? 7.020 -3.025 -8.453 1.00 87.69 180 TYR A CA 1
ATOM 1318 C C . TYR A 1 180 ? 7.272 -2.093 -9.644 1.00 87.69 180 TYR A C 1
ATOM 1320 O O . TYR A 1 180 ? 7.651 -0.941 -9.451 1.00 87.69 180 TYR A O 1
ATOM 1328 N N . GLY A 1 181 ? 6.992 -2.552 -10.870 1.00 84.62 181 GLY A N 1
ATOM 1329 C CA . GLY A 1 181 ? 7.126 -1.722 -12.070 1.00 84.62 181 GLY A CA 1
ATOM 1330 C C . GLY A 1 181 ? 6.201 -0.501 -12.060 1.00 84.62 181 GLY A C 1
ATOM 1331 O O . GLY A 1 181 ? 6.596 0.570 -12.515 1.00 84.62 181 GLY A O 1
ATOM 1332 N N . VAL A 1 182 ? 4.998 -0.640 -11.492 1.00 85.69 182 VAL A N 1
ATOM 1333 C CA . VAL A 1 182 ? 4.045 0.472 -11.331 1.00 85.69 182 VAL A CA 1
ATOM 1334 C C . VAL A 1 182 ? 4.535 1.501 -10.305 1.00 85.69 182 VAL A C 1
ATOM 1336 O O . VAL A 1 182 ? 4.338 2.691 -10.508 1.00 85.69 182 VAL A O 1
ATOM 1339 N N . GLN A 1 183 ? 5.190 1.082 -9.220 1.00 82.62 183 GLN A N 1
ATOM 1340 C CA . GLN A 1 183 ? 5.693 1.997 -8.183 1.00 82.62 183 GLN A CA 1
ATOM 1341 C C . GLN A 1 183 ? 7.053 2.623 -8.520 1.00 82.62 183 GLN A C 1
ATOM 1343 O O . GLN A 1 183 ? 7.354 3.715 -8.050 1.00 82.62 183 GLN A O 1
ATOM 1348 N N . ALA A 1 184 ? 7.883 1.934 -9.306 1.00 83.25 184 ALA A N 1
ATOM 1349 C CA . ALA A 1 184 ? 9.221 2.392 -9.682 1.00 83.25 184 ALA A CA 1
ATOM 1350 C C . ALA A 1 184 ? 9.227 3.314 -10.917 1.00 83.25 184 ALA A C 1
ATOM 1352 O O . ALA A 1 184 ? 10.290 3.781 -11.331 1.00 83.25 184 ALA A O 1
ATOM 1353 N N . THR A 1 185 ? 8.067 3.558 -11.536 1.00 81.88 185 THR A N 1
ATOM 1354 C CA . THR A 1 185 ? 7.974 4.444 -12.699 1.00 81.88 185 THR A CA 1
ATOM 1355 C C . THR A 1 185 ? 8.048 5.916 -12.298 1.00 81.88 185 THR A C 1
ATOM 1357 O O . THR A 1 185 ? 7.520 6.335 -11.274 1.00 81.88 185 THR A O 1
ATOM 1360 N N . THR A 1 186 ? 8.696 6.724 -13.136 1.00 78.56 186 THR A N 1
ATOM 1361 C CA . THR A 1 186 ? 8.737 8.189 -13.001 1.00 78.56 186 THR A CA 1
ATOM 1362 C C . THR A 1 186 ? 7.542 8.877 -13.668 1.00 78.56 186 THR A C 1
ATOM 1364 O O . THR A 1 186 ? 7.381 10.090 -13.545 1.00 78.56 186 THR A O 1
ATOM 1367 N N . HIS A 1 187 ? 6.697 8.123 -14.379 1.00 72.75 187 HIS A N 1
ATOM 1368 C CA . HIS A 1 187 ? 5.444 8.621 -14.943 1.00 72.75 187 HIS A CA 1
ATOM 1369 C C . HIS A 1 187 ? 4.316 8.497 -13.905 1.00 72.75 187 HIS A C 1
ATOM 1371 O O . HIS A 1 187 ? 4.230 7.460 -13.249 1.00 72.75 187 HIS A O 1
ATOM 1377 N N . PRO A 1 188 ? 3.402 9.478 -13.773 1.00 72.38 188 PRO A N 1
ATOM 1378 C CA . PRO A 1 188 ? 2.244 9.325 -12.899 1.00 72.38 188 PRO A CA 1
ATOM 1379 C C . PRO A 1 188 ? 1.362 8.177 -13.407 1.00 72.38 188 PRO A C 1
ATOM 1381 O O . PRO A 1 188 ? 0.842 8.223 -14.524 1.00 72.38 188 PRO A O 1
ATOM 1384 N N . VAL A 1 189 ? 1.222 7.122 -12.609 1.00 79.69 189 VAL A N 1
ATOM 1385 C CA . VAL A 1 189 ? 0.378 5.959 -12.910 1.00 79.69 189 VAL A CA 1
ATOM 1386 C C . VAL A 1 189 ? -0.422 5.612 -11.661 1.00 79.69 189 VAL A C 1
ATOM 1388 O O . VAL A 1 189 ? 0.120 5.577 -10.560 1.00 79.69 189 VAL A O 1
ATOM 1391 N N . ALA A 1 190 ? -1.714 5.340 -11.836 1.00 81.50 190 ALA A N 1
ATOM 1392 C CA . ALA A 1 190 ? -2.601 4.891 -10.772 1.00 81.50 190 ALA A CA 1
ATOM 1393 C C . ALA A 1 190 ? -3.400 3.660 -11.241 1.00 81.50 190 ALA A C 1
ATOM 1395 O O . ALA A 1 190 ? -3.919 3.669 -12.362 1.00 81.50 190 ALA A O 1
ATOM 1396 N N . PRO A 1 191 ? -3.525 2.604 -10.417 1.00 85.69 191 PRO A N 1
ATOM 1397 C CA . PRO A 1 191 ? -4.404 1.477 -10.715 1.00 85.69 191 PRO A CA 1
ATOM 1398 C C . PRO A 1 191 ? -5.871 1.917 -10.833 1.00 85.69 191 PRO A C 1
ATOM 1400 O O . PRO A 1 191 ? -6.419 2.532 -9.919 1.00 85.69 191 PRO A O 1
ATOM 1403 N N . LEU A 1 192 ? -6.533 1.557 -11.936 1.00 86.06 192 LEU A N 1
ATOM 1404 C CA . LEU A 1 192 ? -7.979 1.724 -12.098 1.00 86.06 192 LEU A CA 1
ATOM 1405 C C . LEU A 1 192 ? -8.706 0.480 -11.577 1.00 86.06 192 LEU A C 1
ATOM 1407 O O . LEU A 1 192 ? -8.547 -0.610 -12.125 1.00 86.06 192 LEU A O 1
ATOM 1411 N N . LEU A 1 193 ? -9.555 0.651 -10.563 1.00 82.44 193 LEU A N 1
ATOM 1412 C CA . LEU A 1 193 ? -10.408 -0.418 -10.051 1.00 82.44 193 LEU A CA 1
ATOM 1413 C C . LEU A 1 193 ? -11.804 -0.351 -10.685 1.00 82.44 193 LEU A C 1
ATOM 1415 O O . LEU A 1 193 ? -12.544 0.612 -10.479 1.00 82.44 193 LEU A O 1
ATOM 1419 N N . ILE A 1 194 ? -12.189 -1.401 -11.414 1.00 82.81 194 ILE A N 1
ATOM 1420 C CA . ILE A 1 194 ? -13.539 -1.560 -11.972 1.00 82.81 194 ILE A CA 1
ATOM 1421 C C . ILE A 1 194 ? -14.295 -2.587 -11.129 1.00 82.81 194 ILE A C 1
ATOM 1423 O O . ILE A 1 194 ? -13.858 -3.724 -10.980 1.00 82.81 194 ILE A O 1
ATOM 1427 N N . VAL A 1 195 ? -15.447 -2.189 -10.587 1.00 77.38 195 VAL A N 1
ATOM 1428 C CA . VAL A 1 195 ? -16.262 -3.030 -9.699 1.00 77.38 195 VAL A CA 1
ATOM 1429 C C . VAL A 1 195 ? -17.636 -3.246 -10.312 1.00 77.38 195 VAL A C 1
ATOM 1431 O O . VAL A 1 195 ? -18.352 -2.287 -10.606 1.00 77.38 195 VAL A O 1
ATOM 1434 N N . HIS A 1 196 ? -18.022 -4.510 -10.460 1.00 71.81 196 HIS A N 1
ATOM 1435 C CA . HIS A 1 196 ? -19.319 -4.912 -10.991 1.00 71.81 196 HIS A CA 1
ATOM 1436 C C . HIS A 1 196 ? -19.990 -5.933 -10.057 1.00 71.81 196 HIS A C 1
ATOM 1438 O O . HIS A 1 196 ? -19.336 -6.862 -9.590 1.00 71.81 196 HIS A O 1
ATOM 1444 N N . GLY A 1 197 ? -21.293 -5.770 -9.786 1.00 64.62 197 GLY A N 1
ATOM 1445 C CA . GLY A 1 197 ? -22.104 -6.725 -9.013 1.00 64.62 197 GLY A CA 1
ATOM 1446 C C . GLY A 1 197 ? -22.658 -6.221 -7.669 1.00 64.62 197 GLY A C 1
ATOM 1447 O O . GLY A 1 197 ? -22.544 -5.048 -7.313 1.00 64.62 197 GLY A O 1
ATOM 1448 N N . ARG A 1 198 ? -23.293 -7.140 -6.917 1.00 56.84 198 ARG A N 1
ATOM 1449 C CA . ARG A 1 198 ? -24.026 -6.895 -5.647 1.00 56.84 198 ARG A CA 1
ATOM 1450 C C . ARG A 1 198 ? -23.158 -6.417 -4.476 1.00 56.84 198 ARG A C 1
ATOM 1452 O O . ARG A 1 198 ? -23.708 -5.972 -3.477 1.00 56.84 198 ARG A O 1
ATOM 1459 N N . SER A 1 199 ? -21.835 -6.499 -4.588 1.00 55.69 199 SER A N 1
ATOM 1460 C CA . SER A 1 199 ? -20.879 -5.972 -3.606 1.00 55.69 199 SER A CA 1
ATOM 1461 C C . SER A 1 199 ? -20.687 -4.456 -3.703 1.00 55.69 199 SER A C 1
ATOM 1463 O O . SER A 1 199 ? -19.882 -3.903 -2.960 1.00 55.69 199 SER A O 1
ATOM 1465 N N . ARG A 1 200 ? -21.409 -3.768 -4.600 1.00 52.16 200 ARG A N 1
ATOM 1466 C CA . ARG A 1 200 ? -21.393 -2.310 -4.706 1.00 52.16 200 ARG A CA 1
ATOM 1467 C C . ARG A 1 200 ? -22.033 -1.692 -3.449 1.00 52.16 200 ARG A C 1
ATOM 1469 O O . ARG A 1 200 ? -23.241 -1.842 -3.260 1.00 52.16 200 ARG A O 1
ATOM 1476 N N . PRO A 1 201 ? -21.289 -0.960 -2.603 1.00 54.41 201 PRO A N 1
ATOM 1477 C CA . PRO A 1 201 ? -21.928 -0.069 -1.647 1.00 54.41 201 PRO A CA 1
ATOM 1478 C C . PRO A 1 201 ? -22.723 0.972 -2.439 1.00 54.41 201 PRO A C 1
ATOM 1480 O O . PRO A 1 201 ? -22.268 1.440 -3.478 1.00 54.41 201 PRO A O 1
ATOM 1483 N N . ASN A 1 202 ? -23.928 1.309 -1.984 1.00 50.03 202 ASN A N 1
ATOM 1484 C CA . ASN A 1 202 ? -24.938 2.091 -2.717 1.00 50.03 202 ASN A CA 1
ATOM 1485 C C . ASN A 1 202 ? -24.557 3.573 -3.002 1.00 50.03 202 ASN A C 1
ATOM 1487 O O . ASN A 1 202 ? -25.428 4.419 -3.188 1.00 50.03 202 ASN A O 1
ATOM 1491 N N . SER A 1 203 ? -23.266 3.909 -3.032 1.00 49.03 203 SER A N 1
ATOM 1492 C CA . SER A 1 203 ? -22.705 5.246 -3.227 1.00 49.03 203 SER A CA 1
ATOM 1493 C C . SER A 1 203 ? -21.800 5.303 -4.462 1.00 49.03 203 SER A C 1
ATOM 1495 O O . SER A 1 203 ? -21.149 4.327 -4.832 1.00 49.03 203 SER A O 1
ATOM 1497 N N . ALA A 1 204 ? -21.785 6.455 -5.130 1.00 43.88 204 ALA A N 1
ATOM 1498 C CA . ALA A 1 204 ? -20.990 6.713 -6.323 1.00 43.88 204 ALA A CA 1
ATOM 1499 C C . ALA A 1 204 ? -19.485 6.575 -6.033 1.00 43.88 204 ALA A C 1
ATOM 1501 O O . ALA A 1 204 ? -18.920 7.380 -5.302 1.00 43.88 204 ALA A O 1
ATOM 1502 N N . CYS A 1 205 ? -18.833 5.567 -6.618 1.00 46.97 205 CYS A N 1
ATOM 1503 C CA . CYS A 1 205 ? -17.381 5.568 -6.754 1.00 46.97 205 CYS A CA 1
ATOM 1504 C C . CYS A 1 205 ? -17.013 6.658 -7.768 1.00 46.97 205 CYS A C 1
ATOM 1506 O O . CYS A 1 205 ? -17.345 6.530 -8.948 1.00 46.97 205 CYS A O 1
ATOM 1508 N N . THR A 1 206 ? -16.373 7.734 -7.322 1.00 41.22 206 THR A N 1
ATOM 1509 C CA . THR A 1 206 ? -15.788 8.737 -8.217 1.00 41.22 206 THR A CA 1
ATOM 1510 C C . THR A 1 206 ? -14.571 8.122 -8.910 1.00 41.22 206 THR A C 1
ATOM 1512 O O . THR A 1 206 ? -13.655 7.657 -8.240 1.00 41.22 206 THR A O 1
ATOM 1515 N N . ALA A 1 207 ? -14.563 8.098 -10.244 1.00 31.95 207 ALA A N 1
ATOM 1516 C CA . ALA A 1 207 ? -13.425 7.679 -11.060 1.00 31.95 207 ALA A CA 1
ATOM 1517 C C . ALA A 1 207 ? -12.975 8.870 -11.917 1.00 31.95 207 ALA A C 1
ATOM 1519 O O . ALA A 1 207 ? -13.771 9.414 -12.681 1.00 31.95 207 ALA A O 1
ATOM 1520 N N . GLY A 1 208 ? -11.717 9.289 -11.777 1.00 26.53 208 GLY A N 1
ATOM 1521 C CA . GLY A 1 208 ? -11.125 10.375 -12.555 1.00 26.53 208 GLY A CA 1
ATOM 1522 C C . GLY A 1 208 ? -9.599 10.297 -12.537 1.00 26.53 208 GLY A C 1
ATOM 1523 O O . GLY A 1 208 ? -9.008 9.962 -11.514 1.00 26.53 208 GLY A O 1
ATOM 1524 N N . ALA A 1 209 ? -8.968 10.610 -13.670 1.00 26.39 209 ALA A N 1
ATOM 1525 C CA . ALA A 1 209 ? -7.534 10.447 -13.948 1.00 26.39 209 ALA A CA 1
ATOM 1526 C C . ALA A 1 209 ? -6.576 11.338 -13.115 1.00 26.39 209 ALA A C 1
ATOM 1528 O O . ALA A 1 209 ? -5.389 11.397 -13.413 1.00 26.39 209 ALA A O 1
ATOM 1529 N N . ALA A 1 210 ? -7.074 12.015 -12.076 1.00 25.94 210 ALA A N 1
ATOM 1530 C CA . ALA A 1 210 ? -6.301 12.866 -11.166 1.00 25.94 210 ALA A CA 1
ATOM 1531 C C . ALA A 1 210 ? -6.531 12.531 -9.676 1.00 25.94 210 ALA A C 1
ATOM 1533 O O . ALA A 1 210 ? -6.161 13.307 -8.802 1.00 25.94 210 ALA A O 1
ATOM 1534 N N . ALA A 1 211 ? -7.149 11.388 -9.364 1.00 30.58 211 ALA A N 1
ATOM 1535 C CA . ALA A 1 211 ? -7.292 10.914 -7.991 1.00 30.58 211 ALA A CA 1
ATOM 1536 C C . ALA A 1 211 ? -6.072 10.057 -7.610 1.00 30.58 211 ALA A C 1
ATOM 1538 O O . ALA A 1 211 ? -6.140 8.831 -7.591 1.00 30.58 211 ALA A O 1
ATOM 1539 N N . SER A 1 212 ? -4.936 10.696 -7.320 1.00 28.52 212 SER A N 1
ATOM 1540 C CA . SER A 1 212 ? -3.758 10.034 -6.727 1.00 28.52 212 SER A CA 1
ATOM 1541 C C . SER A 1 212 ? -3.970 9.617 -5.260 1.00 28.52 212 SER A C 1
ATOM 1543 O O . SER A 1 212 ? -3.069 9.079 -4.629 1.00 28.52 212 SER A O 1
ATOM 1545 N N . VAL A 1 213 ? -5.189 9.791 -4.744 1.00 30.66 213 VAL A N 1
ATOM 1546 C CA . VAL A 1 213 ? -5.698 9.284 -3.467 1.00 30.66 213 VAL A CA 1
ATOM 1547 C C . VAL A 1 213 ? -7.049 8.634 -3.756 1.00 30.66 213 VAL A C 1
ATOM 1549 O O . VAL A 1 213 ? -7.801 9.185 -4.566 1.00 30.66 213 VAL A O 1
ATOM 1552 N N . PRO A 1 214 ? -7.418 7.497 -3.135 1.00 33.00 214 PRO A N 1
ATOM 1553 C CA . PRO A 1 214 ? -8.778 6.990 -3.237 1.00 33.00 214 PRO A CA 1
ATOM 1554 C C . PRO A 1 214 ? -9.742 7.977 -2.559 1.00 33.00 214 PRO A C 1
ATOM 1556 O O . PRO A 1 214 ? -10.057 7.863 -1.380 1.00 33.00 214 PRO A O 1
ATOM 1559 N N . ALA A 1 215 ? -10.205 8.970 -3.319 1.00 29.73 215 ALA A N 1
ATOM 1560 C CA . ALA A 1 215 ? -11.177 9.962 -2.890 1.00 29.73 215 ALA A CA 1
ATOM 1561 C C . ALA A 1 215 ? -12.580 9.329 -2.864 1.00 29.73 215 ALA A C 1
ATOM 1563 O O . ALA A 1 215 ? -13.364 9.435 -3.813 1.00 29.73 215 ALA A O 1
ATOM 1564 N N . PHE A 1 216 ? -12.902 8.654 -1.760 1.00 36.28 216 PHE A N 1
ATOM 1565 C CA . PHE A 1 216 ? -14.264 8.233 -1.432 1.00 36.28 216 PHE A CA 1
ATOM 1566 C C . PHE A 1 216 ? -14.977 9.371 -0.690 1.00 36.28 216 PHE A C 1
ATOM 1568 O O . PHE A 1 216 ? -15.074 9.370 0.532 1.00 36.28 216 PHE A O 1
ATOM 1575 N N . ALA A 1 217 ? -15.465 10.372 -1.426 1.00 30.03 217 ALA A N 1
ATOM 1576 C CA . ALA A 1 217 ? -16.245 11.454 -0.830 1.00 30.03 217 ALA A CA 1
ATOM 1577 C C . ALA A 1 217 ? -17.663 10.975 -0.434 1.00 30.03 217 ALA A C 1
ATOM 1579 O O . ALA A 1 217 ? -18.348 10.347 -1.252 1.00 30.03 217 ALA A O 1
ATOM 1580 N N . PRO A 1 218 ? -18.172 11.312 0.767 1.00 26.64 218 PRO A N 1
ATOM 1581 C CA . PRO A 1 218 ? -19.572 11.101 1.112 1.00 26.64 218 PRO A CA 1
ATOM 1582 C C . PRO A 1 218 ? -20.448 12.127 0.379 1.00 26.64 218 PRO A C 1
ATOM 1584 O O . PRO A 1 218 ? -20.467 13.313 0.706 1.00 26.64 218 PRO A O 1
ATOM 1587 N N . THR A 1 219 ? -21.234 11.681 -0.602 1.00 27.98 219 THR A N 1
ATOM 1588 C CA . THR A 1 219 ? -22.316 12.500 -1.166 1.00 27.98 219 THR A CA 1
ATOM 1589 C C . THR A 1 219 ? -23.462 12.569 -0.155 1.00 27.98 219 THR A C 1
ATOM 1591 O O . THR A 1 219 ? -24.347 11.714 -0.125 1.00 27.98 219 THR A O 1
ATOM 1594 N N . ARG A 1 220 ? -23.474 13.604 0.697 1.00 24.33 220 ARG A N 1
ATOM 1595 C CA . ARG A 1 220 ? -24.695 13.980 1.424 1.00 24.33 220 ARG A CA 1
ATOM 1596 C C . ARG A 1 220 ? -25.726 14.426 0.387 1.00 24.33 220 ARG A C 1
ATOM 1598 O O . ARG A 1 220 ? -25.605 15.507 -0.179 1.00 24.33 220 ARG A O 1
ATOM 1605 N N . ARG A 1 221 ? -26.755 13.608 0.141 1.00 25.73 221 ARG A N 1
ATOM 1606 C CA . ARG A 1 221 ? -27.997 14.105 -0.462 1.00 25.73 221 ARG A CA 1
ATOM 1607 C C . ARG A 1 221 ? -28.556 15.154 0.494 1.00 25.73 221 ARG A C 1
ATOM 1609 O O . ARG A 1 221 ? -29.027 14.807 1.575 1.00 25.73 221 ARG A O 1
ATOM 1616 N N . SER A 1 222 ? -28.499 16.423 0.109 1.00 27.23 222 SER A N 1
ATOM 1617 C CA . SER A 1 222 ? -29.405 17.424 0.652 1.00 27.23 222 SER A CA 1
ATOM 1618 C C . SER A 1 222 ? -30.820 16.958 0.311 1.00 27.23 222 SER A C 1
ATOM 1620 O O . SER A 1 222 ? -31.276 17.039 -0.827 1.00 27.23 222 SER A O 1
ATOM 1622 N N . ALA A 1 223 ? -31.502 16.374 1.294 1.00 31.12 223 ALA A N 1
ATOM 1623 C CA . ALA A 1 223 ? -32.941 16.225 1.231 1.00 31.12 223 ALA A CA 1
ATOM 1624 C C . ALA A 1 223 ? -33.512 17.645 1.148 1.00 31.12 223 ALA A C 1
ATOM 1626 O O . ALA A 1 223 ? -33.466 18.397 2.123 1.00 31.12 223 ALA A O 1
ATOM 1627 N N . GLY A 1 224 ? -33.971 18.033 -0.042 1.00 26.98 224 GLY A N 1
ATOM 1628 C CA . GLY A 1 224 ? -34.778 19.228 -0.216 1.00 26.98 224 GLY A CA 1
ATOM 1629 C C . GLY A 1 224 ? -35.985 19.125 0.708 1.00 26.98 224 GLY A C 1
ATOM 1630 O O . GLY A 1 224 ? -36.805 18.220 0.569 1.00 26.98 224 GLY A O 1
ATOM 1631 N N . ARG A 1 225 ? -36.062 20.031 1.683 1.00 29.50 225 ARG A N 1
ATOM 1632 C CA . ARG A 1 225 ? -37.305 20.334 2.384 1.00 29.50 225 ARG A CA 1
ATOM 1633 C C . ARG A 1 225 ? -38.234 20.979 1.359 1.00 29.50 225 ARG A C 1
ATOM 1635 O O . ARG A 1 225 ? -37.963 22.082 0.896 1.00 29.50 225 ARG A O 1
ATOM 1642 N N . SER A 1 226 ? -39.285 20.257 1.000 1.00 32.34 226 SER A N 1
ATOM 1643 C CA . SER A 1 226 ? -40.464 20.780 0.322 1.00 32.34 226 SER A CA 1
ATOM 1644 C C . SER A 1 226 ? -41.126 21.849 1.195 1.00 32.34 226 SER A C 1
ATOM 1646 O O . SER A 1 226 ? -41.492 21.561 2.339 1.00 32.34 226 SER A O 1
ATOM 1648 N N . GLY A 1 227 ? -41.249 23.056 0.650 1.00 33.69 227 GLY A N 1
ATOM 1649 C CA . GLY A 1 227 ? -42.363 23.965 0.914 1.00 33.69 227 GLY A CA 1
ATOM 1650 C C . GLY A 1 227 ? -43.351 23.872 -0.239 1.00 33.69 227 GLY A C 1
ATOM 1651 O O . GLY A 1 227 ? -42.899 23.482 -1.342 1.00 33.69 227 GLY A O 1
#

Secondary structure (DSSP, 8-state):
-EEEGGGHHHHHHHHHHTT--S---EEEPSP-SS--HHHHHHHHHHHHHHHHHHHHS-S----------------------------------HHHHHHHHHHTT---SS------HHHHHHHHTT--TT-EEEEETTTTEEEEHHHHHHHHHHTT--GGGHHHHHHHHHHHTSGGG-HHHHHS-SS---PPP---STT--SS-----TT-SS--------------

Foldseek 3Di:
DEEEPVCPVVVVVVCVVVVNPDQDYQYQYDDPPPDDPVRNVVSVVVSVVSVVVSVPDPPDDDPDDPDPPPPPPPPVVPPPPPPPVPPPPDPVDQVVVLVVCVVVVNDPSDRFAQQDPVQLCQLCVPPDQQDFLFQDPDNRDTHGLSNLSRLCRGLVHDSLCSVVSSVVVSVCPPVVVVVHVVVPDPDDDDDDDDDDDPSDDPDDQDDDPPCPGSNPDDPDPPPDDDD

Sequence (227 aa):
MIGTTVFQGLAVSELGALGIIGLPLVMIEHPLGGERSEGIARRARQAVDQLTKALNTPTGATPGEIGRAEPGRTFLGPPSVQADLTDLATTDDPEGILAAFCEREWCDGLPIVPPTEARVQAMLAGAPADRSLGAMPPLWRQATLKKLAVNAVMAGCEPRHFPLLVAAVQAMLEPSFNLYGVQATTHPVAPLLIVHGRSRPNSACTAGAAASVPAFAPTRRSAGRSG

Radius of gyration: 24.97 Å; chains: 1; bounding box: 84×42×57 Å

pLDDT: mean 71.42, std 22.88, range [24.33, 97.38]